Protein AF-A0A2I6QHM4-F1 (afdb_monomer)

Solvent-accessible surface area (backbone atoms only — not comparable to full-atom values): 17028 Å² total; per-residue (Å²): 112,68,66,62,51,50,52,51,51,63,75,67,50,58,75,88,48,43,56,78,42,72,48,77,48,69,54,95,53,34,48,29,79,54,48,98,78,35,68,55,62,72,96,63,70,53,60,48,30,67,60,48,63,77,46,79,46,51,79,44,45,83,79,32,87,57,82,82,89,83,86,59,49,74,54,79,82,23,48,60,62,35,54,54,16,54,77,55,79,65,43,67,83,79,48,46,72,60,45,22,70,74,52,64,85,51,51,59,52,55,51,38,49,48,33,88,80,45,77,48,40,60,58,40,80,49,75,49,76,56,89,69,58,67,87,76,42,74,81,68,67,54,44,36,37,39,24,40,42,33,60,44,75,44,98,86,70,45,76,43,53,36,38,40,35,39,26,16,42,70,47,81,89,54,94,91,67,49,63,80,47,73,44,83,44,94,87,36,70,93,45,38,41,65,41,17,23,48,43,89,39,79,41,18,62,65,66,71,44,71,43,41,86,38,74,66,34,51,51,51,48,34,49,37,72,32,53,103,86,50,92,59,79,15,48,41,54,73,56,81,60,39,78,63,50,79,90,44,39,67,56,45,28,51,52,36,52,50,50,51,50,43,62,61,59,70,75,43,84,66,82,74,91,55,72,65,65,54,53,57,48,55,52,54,72,75,70,114

pLDDT: mean 86.46, std 16.49, range [25.59, 98.38]

Mean predicted aligned error: 7.21 Å

Structure (mmCIF, N/CA/C/O backbone):
data_AF-A0A2I6QHM4-F1
#
_entry.id   AF-A0A2I6QHM4-F1
#
loop_
_atom_site.group_PDB
_atom_site.id
_atom_site.type_symbol
_atom_site.label_atom_id
_atom_site.label_alt_id
_atom_site.label_comp_id
_atom_site.label_asym_id
_atom_site.label_entity_id
_atom_site.label_seq_id
_atom_site.pdbx_PDB_ins_code
_atom_site.Cartn_x
_atom_site.Cartn_y
_atom_site.Cartn_z
_atom_site.occupancy
_atom_site.B_iso_or_equiv
_atom_site.auth_seq_id
_atom_site.auth_comp_id
_atom_site.auth_asym_id
_atom_site.auth_atom_id
_atom_site.pdbx_PDB_model_num
ATOM 1 N N . MET A 1 1 ? -7.543 -23.603 10.715 1.00 92.62 1 MET A N 1
ATOM 2 C CA . MET A 1 1 ? -7.020 -23.510 12.099 1.00 92.62 1 MET A CA 1
ATOM 3 C C . MET A 1 1 ? -7.060 -22.078 12.620 1.00 92.62 1 MET A C 1
ATOM 5 O O . MET A 1 1 ? -7.689 -21.875 13.645 1.00 92.62 1 MET A O 1
ATOM 9 N N . VAL A 1 2 ? -6.475 -21.095 11.920 1.00 96.38 2 VAL A N 1
ATOM 10 C CA . VAL A 1 2 ? -6.451 -19.679 12.358 1.00 96.38 2 VAL A CA 1
ATOM 11 C C . VAL A 1 2 ? -7.843 -19.116 12.676 1.00 96.38 2 VAL A C 1
ATOM 13 O O . VAL A 1 2 ? -8.049 -18.630 13.780 1.00 96.38 2 VAL A O 1
ATOM 16 N N . ASP A 1 3 ? -8.814 -19.265 11.771 1.00 97.06 3 ASP A N 1
ATOM 17 C CA . ASP A 1 3 ? -10.194 -18.791 11.977 1.00 97.06 3 ASP A CA 1
ATOM 18 C C . ASP A 1 3 ? -10.837 -19.328 13.274 1.00 97.06 3 ASP A C 1
ATOM 20 O O . ASP A 1 3 ? -11.374 -18.568 14.075 1.00 97.06 3 ASP A O 1
ATOM 24 N N . GLY A 1 4 ? -10.668 -20.622 13.569 1.00 98.00 4 GLY A N 1
ATOM 25 C CA . GLY A 1 4 ? -11.167 -21.217 14.814 1.00 98.00 4 GLY A CA 1
ATOM 26 C C . GLY A 1 4 ? -10.497 -20.658 16.077 1.00 98.00 4 GLY A C 1
ATOM 27 O O . GLY A 1 4 ? -11.153 -20.520 17.113 1.00 98.00 4 GLY A O 1
ATOM 28 N N . HIS A 1 5 ? -9.213 -20.286 16.002 1.00 97.94 5 HIS A N 1
ATOM 29 C CA . HIS A 1 5 ? -8.531 -19.598 17.102 1.00 97.94 5 HIS A CA 1
ATOM 30 C C . HIS A 1 5 ? -9.020 -18.158 17.269 1.00 97.94 5 HIS A C 1
ATOM 32 O O . HIS A 1 5 ? -9.205 -17.727 18.405 1.00 97.94 5 HIS A O 1
ATOM 38 N N . ILE A 1 6 ? -9.308 -17.448 16.173 1.00 97.19 6 ILE A N 1
ATOM 39 C CA . ILE A 1 6 ? -9.944 -16.124 16.223 1.00 97.19 6 ILE A CA 1
ATOM 40 C C . ILE A 1 6 ? -11.325 -16.236 16.875 1.00 97.19 6 ILE A C 1
ATOM 42 O O . ILE A 1 6 ? -11.612 -15.500 17.814 1.00 97.19 6 ILE A O 1
ATOM 46 N N . GLY A 1 7 ? -12.155 -17.198 16.464 1.00 97.56 7 GLY A N 1
ATOM 47 C CA . GLY A 1 7 ? -13.460 -17.442 17.085 1.00 97.56 7 GLY A CA 1
ATOM 48 C C . GLY A 1 7 ? -13.357 -17.756 18.581 1.00 97.56 7 GLY A C 1
ATOM 49 O O . GLY A 1 7 ? -14.117 -17.213 19.381 1.00 97.56 7 GLY A O 1
ATOM 50 N N . THR A 1 8 ? -12.368 -18.564 18.977 1.00 98.19 8 THR A N 1
ATOM 51 C CA . THR A 1 8 ? -12.085 -18.845 20.394 1.00 98.19 8 THR A CA 1
ATOM 52 C C . THR A 1 8 ? -11.715 -17.567 21.148 1.00 98.19 8 THR A C 1
ATOM 54 O O . THR A 1 8 ? -12.330 -17.279 22.174 1.00 98.19 8 THR A O 1
ATOM 57 N N . PHE A 1 9 ? -10.780 -16.770 20.620 1.00 97.38 9 PHE A N 1
ATOM 58 C CA . PHE A 1 9 ? -10.381 -15.486 21.199 1.00 97.38 9 PHE A CA 1
ATOM 59 C C . PHE A 1 9 ? -11.582 -14.550 21.369 1.00 97.38 9 PHE A C 1
ATOM 61 O O . PHE A 1 9 ? -11.824 -14.061 22.470 1.00 97.38 9 PHE A O 1
ATOM 68 N N . MET A 1 10 ? -12.386 -14.373 20.318 1.00 97.38 10 MET A N 1
ATOM 69 C CA . MET A 1 10 ? -13.567 -13.509 20.360 1.00 97.38 10 MET A CA 1
ATOM 70 C C . MET A 1 10 ? -14.604 -14.003 21.379 1.00 97.38 10 MET A C 1
ATOM 72 O O . MET A 1 10 ? -15.188 -13.193 22.090 1.00 97.38 10 MET A O 1
ATOM 76 N N . SER A 1 11 ? -14.807 -15.322 21.502 1.00 96.81 11 SER A N 1
ATOM 77 C CA . SER A 1 11 ? -15.748 -15.908 22.473 1.00 96.81 11 SER A CA 1
ATOM 78 C C . SER A 1 11 ? -15.318 -15.754 23.937 1.00 96.81 11 SER A C 1
ATOM 80 O O . SER A 1 11 ? -16.158 -15.809 24.833 1.00 96.81 11 SER A O 1
ATOM 82 N N . GLN A 1 12 ? -14.016 -15.583 24.177 1.00 97.50 12 GLN A N 1
ATOM 83 C CA . GLN A 1 12 ? -13.422 -15.440 25.508 1.00 97.50 12 GLN A CA 1
ATOM 84 C C . GLN A 1 12 ? -13.090 -13.983 25.852 1.00 97.50 12 GLN A C 1
ATOM 86 O O . GLN A 1 12 ? -12.623 -13.714 26.960 1.00 97.50 12 GLN A O 1
ATOM 91 N N . TYR A 1 13 ? -13.314 -13.045 24.926 1.00 97.56 13 TYR A N 1
ATOM 92 C CA . TYR A 1 13 ? -12.999 -11.639 25.140 1.00 97.56 13 TYR A CA 1
ATOM 93 C C . TYR A 1 13 ? -13.864 -11.053 26.274 1.00 97.56 13 TYR A C 1
ATOM 95 O O . TYR A 1 13 ? -15.077 -11.290 26.285 1.00 97.56 13 TYR A O 1
ATOM 103 N N . PRO A 1 14 ? -13.293 -10.292 27.230 1.00 97.62 14 PRO A N 1
ATOM 104 C CA . PRO A 1 14 ? -14.055 -9.744 28.351 1.00 97.62 14 PRO A CA 1
ATOM 105 C C . PRO A 1 14 ? -15.217 -8.857 27.886 1.00 97.62 14 PRO A C 1
ATOM 107 O O . PRO A 1 14 ? -15.029 -7.888 27.148 1.00 97.62 14 PRO A O 1
ATOM 110 N N . ALA A 1 15 ? -16.435 -9.196 28.315 1.00 95.00 15 ALA A N 1
ATOM 111 C CA . ALA A 1 15 ? -17.656 -8.525 27.864 1.00 95.00 15 ALA A CA 1
ATOM 112 C C . ALA A 1 15 ? -17.717 -7.041 28.271 1.00 95.00 15 ALA A C 1
ATOM 114 O O . ALA A 1 15 ? -18.312 -6.232 27.564 1.00 95.00 15 ALA A O 1
ATOM 115 N N . ASP A 1 16 ? -17.088 -6.681 29.389 1.00 96.81 16 ASP A N 1
ATOM 116 C CA . ASP A 1 16 ? -16.960 -5.312 29.890 1.00 96.81 16 ASP A CA 1
ATOM 117 C C . ASP A 1 16 ? -15.988 -4.455 29.064 1.00 96.81 16 ASP A C 1
ATOM 119 O O . ASP A 1 16 ? -16.167 -3.241 28.988 1.00 96.81 16 ASP A O 1
ATOM 123 N N . LEU A 1 17 ? -15.015 -5.078 28.391 1.00 96.88 17 LEU A N 1
ATOM 124 C CA . LEU A 1 17 ? -14.062 -4.401 27.503 1.00 96.88 17 LEU A CA 1
ATOM 125 C C . LEU A 1 17 ? -14.504 -4.384 26.039 1.00 96.88 17 LEU A C 1
ATOM 127 O O . LEU A 1 17 ? -13.958 -3.615 25.248 1.00 96.88 17 LEU A O 1
ATOM 131 N N . LEU A 1 18 ? -15.474 -5.222 25.662 1.00 96.31 18 LEU A N 1
ATOM 132 C CA . LEU A 1 18 ? -15.871 -5.410 24.268 1.00 96.31 18 LEU A CA 1
ATOM 133 C C . LEU A 1 18 ? -16.226 -4.076 23.600 1.00 96.31 18 LEU A C 1
ATOM 135 O O . LEU A 1 18 ? -15.657 -3.749 22.567 1.00 96.31 18 LEU A O 1
ATOM 139 N N . ASN A 1 19 ? -17.082 -3.268 24.230 1.00 96.19 19 ASN A N 1
ATOM 140 C CA . ASN A 1 19 ? -17.507 -1.966 23.699 1.00 96.19 19 ASN A CA 1
ATOM 141 C C . ASN A 1 19 ? -16.441 -0.858 23.823 1.00 96.19 19 ASN A C 1
ATOM 143 O O . ASN A 1 19 ? -16.660 0.253 23.343 1.00 96.19 19 ASN A O 1
ATOM 147 N N . ASP A 1 20 ? -15.306 -1.131 24.468 1.00 96.31 20 ASP A N 1
ATOM 148 C CA . ASP A 1 20 ? -14.154 -0.223 24.556 1.00 96.31 20 ASP A CA 1
ATOM 149 C C . ASP A 1 20 ? -12.995 -0.659 23.642 1.00 96.31 20 ASP A C 1
ATOM 151 O O . ASP A 1 20 ? -11.939 -0.034 23.624 1.00 96.31 20 ASP A O 1
ATOM 155 N N . THR A 1 21 ? -13.200 -1.716 22.849 1.00 97.06 21 THR A N 1
ATOM 156 C CA . THR A 1 21 ? -12.172 -2.319 21.998 1.00 97.06 21 THR A CA 1
ATOM 157 C C . THR A 1 21 ? -12.572 -2.266 20.533 1.00 97.06 21 THR A C 1
ATOM 159 O O . THR A 1 21 ? -13.679 -2.648 20.163 1.00 97.06 21 THR A O 1
ATOM 162 N N . ILE A 1 22 ? -11.635 -1.848 19.682 1.00 97.44 22 ILE A N 1
ATOM 163 C CA . ILE A 1 22 ? -11.751 -1.950 18.225 1.00 97.44 22 ILE A CA 1
ATOM 164 C C . ILE A 1 22 ? -10.842 -3.082 17.764 1.00 97.44 22 ILE A C 1
ATOM 166 O O . ILE A 1 22 ? -9.662 -3.121 18.111 1.00 97.44 22 ILE A O 1
ATOM 170 N N . PHE A 1 23 ? -11.385 -3.990 16.961 1.00 97.75 23 PHE A N 1
ATOM 171 C CA . PHE A 1 23 ? -10.651 -5.119 16.406 1.00 97.75 23 PHE A CA 1
ATOM 172 C C . PHE A 1 23 ? -10.285 -4.820 14.956 1.00 97.75 23 PHE A C 1
ATOM 174 O O . PHE A 1 23 ? -11.141 -4.426 14.164 1.00 97.75 23 PHE A O 1
ATOM 181 N N . ILE A 1 24 ? -9.017 -5.022 14.609 1.00 97.88 24 ILE A N 1
ATOM 182 C CA . ILE A 1 24 ? -8.505 -4.886 13.245 1.00 97.88 24 ILE A CA 1
ATOM 183 C C . ILE A 1 24 ? -7.873 -6.220 12.860 1.00 97.88 24 ILE A C 1
ATOM 185 O O . ILE A 1 24 ? -6.975 -6.702 13.547 1.00 97.88 24 ILE A O 1
ATOM 189 N N . PHE A 1 25 ? -8.342 -6.811 11.766 1.00 97.94 25 PHE A N 1
ATOM 190 C CA . PHE A 1 25 ? -7.782 -8.022 11.180 1.00 97.94 25 PHE A CA 1
ATOM 191 C C . PHE A 1 25 ? -7.226 -7.699 9.794 1.00 97.94 25 PHE A C 1
ATOM 193 O O . PHE A 1 25 ? -7.929 -7.111 8.972 1.00 97.94 25 PHE A O 1
ATOM 200 N N . THR A 1 26 ? -5.971 -8.072 9.546 1.00 97.94 26 THR A N 1
ATOM 201 C CA . THR A 1 26 ? -5.297 -7.889 8.256 1.00 97.94 26 THR A CA 1
ATOM 202 C C . THR A 1 26 ? -4.192 -8.926 8.050 1.00 97.94 26 THR A C 1
ATOM 204 O O . THR A 1 26 ? -3.854 -9.652 8.985 1.00 97.94 26 THR A O 1
ATOM 207 N N . SER A 1 27 ? -3.624 -8.973 6.844 1.00 97.06 27 SER A N 1
ATOM 208 C CA . SER A 1 27 ? -2.352 -9.645 6.537 1.00 97.06 27 SER A CA 1
ATOM 209 C C . SER A 1 27 ? -1.276 -8.614 6.175 1.00 97.06 27 SER A C 1
ATOM 211 O O . SER A 1 27 ? -1.605 -7.467 5.861 1.00 97.06 27 SER A O 1
ATOM 213 N N . ASP A 1 28 ? -0.009 -9.014 6.225 1.00 95.25 28 ASP A N 1
ATOM 214 C CA . ASP A 1 28 ? 1.146 -8.244 5.747 1.00 95.25 28 ASP A CA 1
ATOM 215 C C . ASP A 1 28 ? 1.329 -8.370 4.225 1.00 95.25 28 ASP A C 1
ATOM 217 O O . ASP A 1 28 ? 1.623 -7.384 3.551 1.00 95.25 28 ASP A O 1
ATOM 221 N N . HIS A 1 29 ? 1.079 -9.563 3.685 1.00 96.31 29 HIS A N 1
ATOM 222 C CA . HIS A 1 29 ? 1.053 -9.868 2.256 1.00 96.31 29 HIS A CA 1
ATOM 223 C C . HIS A 1 29 ? 0.060 -11.000 1.943 1.00 96.31 29 HIS A C 1
ATOM 225 O O . HIS A 1 29 ? -0.550 -11.591 2.844 1.00 96.31 29 HIS A O 1
ATOM 231 N N . GLY A 1 30 ? -0.124 -11.275 0.650 1.00 96.06 30 GLY A N 1
ATOM 232 C CA . GLY A 1 30 ? -0.882 -12.417 0.143 1.00 96.06 30 GLY A CA 1
ATOM 233 C C . GLY A 1 30 ? 0.008 -13.622 -0.195 1.00 96.06 30 GLY A C 1
ATOM 234 O O . GLY A 1 30 ? 1.129 -13.734 0.286 1.00 96.06 30 GLY A O 1
ATOM 235 N N . GLU A 1 31 ? -0.484 -14.547 -1.005 1.00 95.56 31 GLU A N 1
ATOM 236 C CA . GLU A 1 31 ? 0.224 -15.769 -1.399 1.00 95.56 31 GLU A CA 1
ATOM 237 C C . GLU A 1 31 ? -0.192 -16.152 -2.818 1.00 95.56 31 GLU A C 1
ATOM 239 O O . GLU A 1 31 ? -1.384 -16.320 -3.080 1.00 95.56 31 GLU A O 1
ATOM 244 N N . TYR A 1 32 ? 0.778 -16.336 -3.719 1.00 95.19 32 TYR A N 1
ATOM 245 C CA . TYR A 1 32 ? 0.490 -16.735 -5.098 1.00 95.19 32 TYR A CA 1
ATOM 246 C C . TYR A 1 32 ? -0.207 -18.092 -5.170 1.00 95.19 32 TYR A C 1
ATOM 248 O O . TYR A 1 32 ? -1.113 -18.280 -5.982 1.00 95.19 32 TYR A O 1
ATOM 2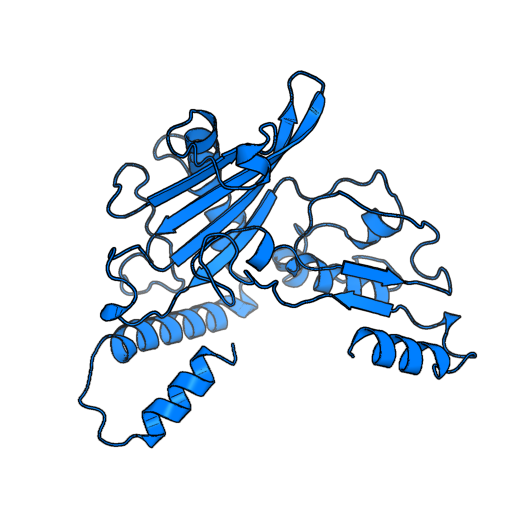56 N N . GLY A 1 33 ? 0.189 -19.058 -4.340 1.00 94.88 33 GLY A N 1
ATOM 257 C CA . GLY A 1 33 ? -0.490 -20.346 -4.243 1.00 94.88 33 GLY A CA 1
ATOM 258 C C . GLY A 1 33 ? -0.513 -21.126 -5.561 1.00 94.88 33 GLY A C 1
ATOM 259 O O . GLY A 1 33 ? -1.480 -21.834 -5.844 1.00 94.88 33 GLY A O 1
ATOM 260 N N . SER A 1 34 ? 0.551 -21.042 -6.366 1.00 95.00 34 SER A N 1
ATOM 261 C CA . SER A 1 34 ? 0.671 -21.551 -7.752 1.00 95.00 34 SER A CA 1
ATOM 262 C C . SER A 1 34 ? 0.015 -20.691 -8.838 1.00 95.00 34 SER A C 1
ATOM 264 O O . SER A 1 34 ? 0.118 -21.038 -10.019 1.00 95.00 34 SER A O 1
ATOM 266 N N . SER A 1 35 ? -0.651 -19.588 -8.489 1.00 95.00 35 SER A N 1
ATOM 267 C CA . SER A 1 35 ? -1.194 -18.639 -9.470 1.00 95.00 35 SER A CA 1
ATOM 268 C C . SER A 1 35 ? -0.058 -18.029 -10.284 1.00 95.00 35 SER A C 1
ATOM 270 O O . SER A 1 35 ? 1.043 -17.826 -9.776 1.00 95.00 35 SER A O 1
ATOM 272 N N . HIS A 1 36 ? -0.293 -17.816 -11.581 1.00 93.31 36 HIS A N 1
ATOM 273 C CA . HIS A 1 36 ? 0.731 -17.353 -12.530 1.00 93.31 36 HIS A CA 1
ATOM 274 C C . HIS A 1 36 ? 2.008 -18.227 -12.568 1.00 93.31 36 HIS A C 1
ATOM 276 O O . HIS A 1 36 ? 3.042 -17.799 -13.069 1.00 93.31 36 HIS A O 1
ATOM 282 N N . GLY A 1 37 ? 1.947 -19.469 -12.062 1.00 91.56 37 GLY A N 1
ATOM 283 C CA . GLY A 1 37 ? 3.108 -20.356 -11.937 1.00 91.56 37 GLY A CA 1
ATOM 284 C C . GLY A 1 37 ? 4.057 -20.000 -10.785 1.00 91.56 37 GLY A C 1
ATOM 285 O O . GLY A 1 37 ? 5.157 -20.546 -10.730 1.00 91.56 37 GLY A O 1
ATOM 286 N N . LEU A 1 38 ? 3.645 -19.112 -9.875 1.00 90.38 38 LEU A N 1
ATOM 287 C CA . LEU A 1 38 ? 4.454 -18.597 -8.772 1.00 90.38 38 LEU A CA 1
ATOM 288 C C . LEU A 1 38 ? 4.028 -19.182 -7.418 1.00 90.38 38 LEU A C 1
ATOM 290 O O . LEU A 1 38 ? 2.890 -19.602 -7.223 1.00 90.38 38 LEU A O 1
ATOM 294 N N . GLN A 1 39 ? 4.959 -19.209 -6.467 1.00 91.00 39 GLN A N 1
ATOM 295 C CA . GLN A 1 39 ? 4.747 -19.615 -5.072 1.00 91.00 39 GLN A CA 1
ATOM 296 C C . GLN A 1 39 ? 5.312 -18.530 -4.158 1.00 91.00 39 GLN A C 1
ATOM 298 O O . GLN A 1 39 ? 6.297 -17.885 -4.518 1.00 91.00 39 GLN A O 1
ATOM 303 N N . GLY A 1 40 ? 4.740 -18.364 -2.971 1.00 90.25 40 GLY A N 1
ATOM 304 C CA . GLY A 1 40 ? 5.177 -17.367 -2.007 1.00 90.25 40 GLY A CA 1
ATOM 305 C C . GLY A 1 40 ? 4.667 -15.967 -2.344 1.00 90.25 40 GLY A C 1
ATOM 306 O O . GLY A 1 40 ? 3.498 -15.761 -2.673 1.00 90.25 40 GLY A O 1
ATOM 307 N N . LYS A 1 41 ? 5.579 -14.998 -2.245 1.00 89.75 41 LYS A N 1
ATOM 308 C CA . LYS A 1 41 ? 5.356 -13.561 -2.446 1.00 89.75 41 LYS A CA 1
ATOM 309 C C . LYS A 1 41 ? 6.554 -12.936 -3.166 1.00 89.75 41 LYS A C 1
ATOM 311 O O . LYS A 1 41 ? 7.626 -13.538 -3.181 1.00 89.75 41 LYS A O 1
ATOM 316 N N . GLY A 1 42 ? 6.385 -11.717 -3.673 1.00 87.56 42 GLY A N 1
ATOM 317 C CA . GLY A 1 42 ? 7.457 -10.945 -4.309 1.00 87.56 42 GLY A CA 1
ATOM 318 C C . GLY A 1 42 ? 7.649 -11.268 -5.793 1.00 87.56 42 GLY A C 1
ATOM 319 O O . GLY A 1 42 ? 6.931 -12.065 -6.389 1.00 87.56 42 GLY A O 1
ATOM 320 N N . ALA A 1 43 ? 8.610 -10.602 -6.416 1.00 84.00 43 ALA A N 1
ATOM 321 C CA . ALA A 1 43 ? 9.012 -10.722 -7.820 1.00 84.00 43 ALA A CA 1
ATOM 322 C C . ALA A 1 43 ? 7.947 -10.369 -8.868 1.00 84.00 43 ALA A C 1
ATOM 324 O O . ALA A 1 43 ? 8.226 -10.370 -10.067 1.00 84.00 43 ALA A O 1
ATOM 325 N N . SER A 1 44 ? 6.736 -10.021 -8.448 1.00 89.94 44 SER A N 1
ATOM 326 C CA . SER A 1 44 ? 5.663 -9.574 -9.325 1.00 89.94 44 SER A CA 1
ATOM 327 C C . SER A 1 44 ? 4.680 -8.697 -8.563 1.00 89.94 44 SER A C 1
ATOM 329 O O . SER A 1 44 ? 4.750 -8.558 -7.343 1.00 89.94 44 SER A O 1
ATOM 331 N N . ILE A 1 45 ? 3.733 -8.124 -9.294 1.00 95.25 45 ILE A N 1
ATOM 332 C CA . ILE A 1 45 ? 2.707 -7.243 -8.738 1.00 95.25 45 ILE A CA 1
ATOM 333 C C . ILE A 1 45 ? 1.318 -7.891 -8.769 1.00 95.25 45 ILE A C 1
ATOM 335 O O . ILE A 1 45 ? 0.325 -7.164 -8.706 1.00 95.25 45 ILE A O 1
ATOM 339 N N . TYR A 1 46 ? 1.221 -9.222 -8.906 1.00 97.00 46 TYR A N 1
ATOM 340 C CA . TYR A 1 46 ? -0.070 -9.907 -9.024 1.00 97.00 46 TYR A CA 1
ATOM 341 C C . TYR A 1 46 ? -0.934 -9.762 -7.764 1.00 97.00 46 TYR A C 1
ATOM 343 O O . TYR A 1 46 ? -0.401 -9.724 -6.649 1.00 97.00 46 TYR A O 1
ATOM 351 N N . GLU A 1 47 ? -2.258 -9.647 -7.936 1.00 96.31 47 GLU A N 1
ATOM 352 C CA . GLU A 1 47 ? -3.201 -9.381 -6.836 1.00 96.31 47 GLU A CA 1
ATOM 353 C C . GLU A 1 47 ? -3.077 -10.416 -5.712 1.00 96.31 47 GLU A C 1
ATOM 355 O O . GLU A 1 47 ? -3.117 -10.032 -4.544 1.00 96.31 47 GLU A O 1
ATOM 360 N N . GLU A 1 48 ? -2.828 -11.688 -6.028 1.00 97.00 48 GLU A N 1
ATOM 361 C CA . GLU A 1 48 ? -2.670 -12.757 -5.039 1.00 97.00 48 GLU A CA 1
ATOM 362 C C . GLU A 1 48 ? -1.555 -12.476 -4.030 1.00 97.00 48 GLU A C 1
ATOM 364 O O . GLU A 1 48 ? -1.682 -12.881 -2.881 1.00 97.00 48 GLU A O 1
ATOM 369 N N . GLY A 1 49 ? -0.486 -11.774 -4.424 1.00 95.62 49 GLY A N 1
ATOM 370 C CA . GLY A 1 49 ? 0.640 -11.449 -3.545 1.00 95.62 49 GLY A CA 1
ATOM 371 C C . GLY A 1 49 ? 0.461 -10.161 -2.734 1.00 95.62 49 GLY A C 1
ATOM 372 O O . GLY A 1 49 ? 1.103 -10.006 -1.694 1.00 95.62 49 GLY A O 1
ATOM 373 N N . ILE A 1 50 ? -0.402 -9.236 -3.177 1.00 95.81 50 ILE A N 1
ATOM 374 C CA . ILE A 1 50 ? -0.443 -7.855 -2.651 1.00 95.81 50 ILE A CA 1
ATOM 375 C C . ILE A 1 50 ? -1.814 -7.408 -2.126 1.00 95.81 50 ILE A C 1
ATOM 377 O O . ILE A 1 50 ? -1.889 -6.440 -1.367 1.00 95.81 50 ILE A O 1
ATOM 381 N N . LEU A 1 51 ? -2.903 -8.080 -2.508 1.00 96.06 51 LEU A N 1
ATOM 382 C CA . LEU A 1 51 ? -4.248 -7.792 -2.019 1.00 96.06 51 LEU A CA 1
ATOM 383 C C . LEU A 1 51 ? -4.523 -8.611 -0.755 1.00 96.06 51 LEU A C 1
ATOM 385 O O . LEU A 1 51 ? -4.747 -9.818 -0.803 1.00 96.06 51 LEU A O 1
ATOM 389 N N . VAL A 1 52 ? -4.531 -7.934 0.391 1.00 97.44 52 VAL A N 1
ATOM 390 C CA . VAL A 1 52 ? -4.702 -8.563 1.707 1.00 97.44 52 VAL A CA 1
ATOM 391 C C . VAL A 1 52 ? -6.117 -8.377 2.262 1.00 97.44 52 VAL A C 1
ATOM 393 O O . VAL A 1 52 ? -6.771 -7.374 1.957 1.00 97.44 52 VAL A O 1
ATOM 396 N N . PRO A 1 53 ? -6.617 -9.304 3.103 1.00 97.38 53 PRO A N 1
ATOM 397 C CA . PRO A 1 53 ? -7.856 -9.076 3.838 1.00 97.38 53 PRO A CA 1
ATOM 398 C C . PRO A 1 53 ? -7.700 -7.870 4.766 1.00 97.38 53 PRO A C 1
ATOM 400 O O . PRO A 1 53 ? -6.647 -7.693 5.368 1.00 97.38 53 PRO A O 1
ATOM 403 N N . PHE A 1 54 ? -8.757 -7.076 4.927 1.00 97.94 54 PHE A N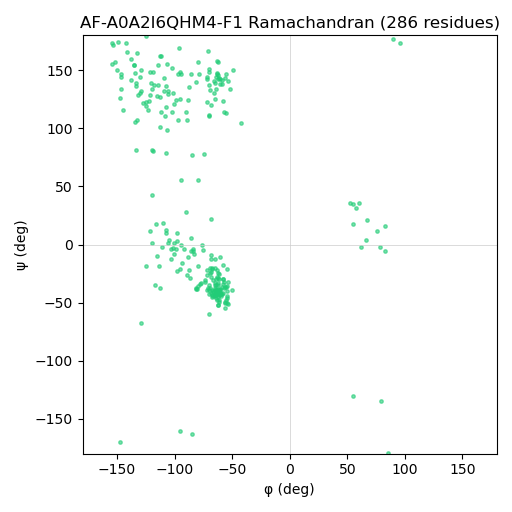 1
ATOM 404 C CA . PHE A 1 54 ? -8.806 -5.989 5.903 1.00 97.94 54 PHE A CA 1
ATOM 405 C C . PHE A 1 54 ? -10.220 -5.868 6.475 1.00 97.94 54 PHE A C 1
ATOM 407 O O . PHE A 1 54 ? -11.174 -5.578 5.753 1.00 97.94 54 PHE A O 1
ATOM 414 N N . VAL A 1 55 ? -10.361 -6.119 7.776 1.00 97.88 55 VAL A N 1
ATOM 415 C CA . VAL A 1 55 ? -11.637 -6.056 8.498 1.00 97.88 55 VAL A CA 1
ATOM 416 C C . VAL A 1 55 ? -11.453 -5.214 9.751 1.00 97.88 55 VAL A C 1
ATOM 418 O O . VAL A 1 55 ? -10.534 -5.449 10.532 1.00 97.88 55 VAL A O 1
ATOM 421 N N . VAL A 1 56 ? -12.355 -4.255 9.960 1.00 98.12 56 VAL A N 1
ATOM 422 C CA . VAL A 1 56 ? -12.404 -3.437 11.175 1.00 98.12 56 VAL A CA 1
ATOM 423 C C . VAL A 1 56 ? -13.761 -3.621 11.836 1.00 98.12 56 VAL A C 1
ATOM 425 O O . VAL A 1 56 ? -14.797 -3.465 11.190 1.00 98.12 56 VAL A O 1
ATOM 428 N N . TYR A 1 57 ? -13.752 -3.943 13.124 1.00 97.56 57 TYR A N 1
ATOM 429 C CA . TYR A 1 57 ? -14.949 -4.143 13.927 1.00 97.56 57 TYR A CA 1
ATOM 430 C C . TYR A 1 57 ? -14.917 -3.243 15.164 1.00 97.56 57 TYR A C 1
ATOM 432 O O . TYR A 1 57 ? -14.014 -3.341 15.992 1.00 97.56 57 TYR A O 1
ATOM 440 N N . ASP A 1 58 ? -15.915 -2.365 15.267 1.00 97.50 58 ASP A N 1
ATOM 441 C CA . ASP A 1 58 ? -16.113 -1.410 16.363 1.00 97.50 58 ASP A CA 1
ATOM 442 C C . ASP A 1 58 ? -17.468 -1.689 17.051 1.00 97.50 58 ASP A C 1
ATOM 444 O O . ASP A 1 58 ? -18.472 -1.050 16.722 1.00 97.50 58 ASP A O 1
ATOM 448 N N . PRO A 1 59 ? -17.536 -2.680 17.963 1.00 96.69 59 PRO A N 1
ATOM 449 C CA . PRO A 1 59 ? -18.771 -3.067 18.660 1.00 96.69 59 PRO A CA 1
ATOM 450 C C . PRO A 1 59 ? -19.369 -1.945 19.516 1.00 96.69 59 PRO A C 1
ATOM 452 O O . PRO A 1 59 ? -20.581 -1.897 19.712 1.00 96.69 59 PRO A O 1
ATOM 455 N N . GLY A 1 60 ? -18.529 -1.045 20.033 1.00 96.25 60 GLY A N 1
ATOM 456 C CA . GLY A 1 60 ? -18.960 0.080 20.859 1.00 96.25 60 GLY A CA 1
ATOM 457 C C . GLY A 1 60 ? -19.425 1.297 20.065 1.00 96.25 60 GLY A C 1
ATOM 458 O O . GLY A 1 60 ? -19.853 2.276 20.676 1.00 96.25 60 GLY A O 1
ATOM 459 N N . HIS A 1 61 ? -19.318 1.263 18.732 1.00 96.25 61 HIS A N 1
ATOM 460 C CA . HIS A 1 61 ? -19.609 2.385 17.838 1.00 96.25 61 HIS A CA 1
ATOM 461 C C . HIS A 1 61 ? -18.878 3.680 18.220 1.00 96.25 61 HIS A C 1
ATOM 463 O O . HIS A 1 61 ? -19.415 4.785 18.093 1.00 96.25 61 HIS A O 1
ATOM 469 N N . ARG A 1 62 ? -17.647 3.553 18.721 1.00 94.94 62 ARG A N 1
ATOM 470 C CA . ARG A 1 62 ? -16.856 4.681 19.232 1.00 94.94 62 ARG A CA 1
ATOM 471 C C . ARG A 1 62 ? -16.312 5.560 18.115 1.00 94.94 62 ARG A C 1
ATOM 473 O O . ARG A 1 62 ? -16.132 6.762 18.291 1.00 94.94 62 ARG A O 1
ATOM 480 N N . MET A 1 63 ? -16.011 4.945 16.980 1.00 96.44 63 MET A N 1
ATOM 481 C CA . MET A 1 63 ? -15.360 5.560 15.833 1.00 96.44 63 MET A CA 1
ATOM 482 C C . MET A 1 63 ? -16.297 5.644 14.640 1.00 96.44 63 MET A C 1
ATOM 484 O O . MET A 1 63 ? -16.261 6.644 13.916 1.00 96.44 63 MET A O 1
ATOM 488 N N . PHE A 1 64 ? -17.130 4.624 14.437 1.00 95.69 64 PHE A N 1
ATOM 489 C CA . PHE A 1 64 ? -18.087 4.561 13.340 1.00 95.69 64 PHE A CA 1
ATOM 490 C C . PHE A 1 64 ? -19.288 3.666 13.676 1.00 95.69 64 PHE A C 1
ATOM 492 O O . PHE A 1 64 ? -19.208 2.746 14.480 1.00 95.69 64 PHE A O 1
ATOM 499 N N . ASN A 1 65 ? -20.418 3.925 13.016 1.00 94.31 65 ASN A N 1
ATOM 500 C CA . ASN A 1 65 ? -21.652 3.139 13.156 1.00 94.31 65 ASN A CA 1
ATOM 501 C C . ASN A 1 65 ? -22.118 2.537 11.815 1.00 94.31 65 ASN A C 1
ATOM 503 O O . ASN A 1 65 ? -23.248 2.084 11.667 1.00 94.31 65 ASN A O 1
ATOM 507 N N . SER A 1 66 ? -21.268 2.592 10.788 1.00 92.38 66 SER A N 1
ATOM 508 C CA . SER A 1 66 ? -21.594 2.035 9.477 1.00 92.38 66 SER A CA 1
ATOM 509 C C . SER A 1 66 ? -21.032 0.619 9.342 1.00 92.38 66 SER A C 1
ATOM 511 O O . SER A 1 66 ? -19.997 0.295 9.918 1.00 92.38 66 SER A O 1
ATOM 513 N N . SER A 1 67 ? -21.718 -0.233 8.584 1.00 93.50 67 SER A N 1
ATOM 514 C CA . SER A 1 67 ? -21.328 -1.626 8.347 1.00 93.50 67 SER A CA 1
ATOM 515 C C . SER A 1 67 ? -21.215 -1.919 6.847 1.00 93.50 67 SER A C 1
ATOM 517 O O . SER A 1 67 ? -21.400 -1.033 6.003 1.00 93.50 67 SER A O 1
ATOM 519 N N . GLY A 1 68 ? -20.855 -3.154 6.502 1.00 95.62 68 GLY A N 1
ATOM 520 C CA . GLY A 1 68 ? -20.779 -3.634 5.122 1.00 95.62 68 GLY A CA 1
ATOM 521 C C . GLY A 1 68 ? -19.418 -3.439 4.452 1.00 95.62 68 GLY A C 1
ATOM 522 O O . GLY A 1 68 ? -18.492 -2.865 5.019 1.00 95.62 68 GLY A O 1
ATOM 523 N N . THR A 1 69 ? -19.315 -3.936 3.224 1.00 96.25 69 THR A N 1
ATOM 524 C CA . THR A 1 69 ? -18.082 -3.937 2.427 1.00 96.25 69 THR A CA 1
ATOM 525 C C . THR A 1 69 ? -17.693 -2.531 1.963 1.00 96.25 69 THR A C 1
ATOM 527 O O . THR A 1 69 ? -18.546 -1.658 1.774 1.00 96.25 69 THR A O 1
ATOM 530 N N . ARG A 1 70 ? -16.391 -2.308 1.779 1.00 95.75 70 ARG A N 1
ATOM 531 C CA . ARG A 1 70 ? -15.803 -1.107 1.172 1.00 95.75 70 ARG A CA 1
ATOM 532 C C . ARG A 1 70 ? -14.996 -1.532 -0.052 1.00 95.75 70 ARG A C 1
ATOM 534 O O . ARG A 1 70 ? -14.326 -2.555 0.002 1.00 95.75 70 ARG A O 1
ATOM 541 N N . ASN A 1 71 ? -15.087 -0.758 -1.133 1.00 94.19 71 ASN A N 1
ATOM 542 C CA . ASN A 1 71 ? -14.421 -1.045 -2.416 1.00 94.19 71 ASN A CA 1
ATOM 543 C C . ASN A 1 71 ? -13.434 0.061 -2.828 1.00 94.19 71 ASN A C 1
ATOM 545 O O . ASN A 1 71 ? -12.857 0.018 -3.911 1.00 94.19 71 ASN A O 1
ATOM 549 N N . GLN A 1 72 ? -13.284 1.085 -1.989 1.00 96.38 72 GLN A N 1
ATOM 550 C CA . GLN A 1 72 ? -12.314 2.153 -2.153 1.00 96.38 72 GLN A CA 1
ATOM 551 C C . GLN A 1 72 ? -10.892 1.589 -2.159 1.00 96.38 72 GLN A C 1
ATOM 553 O O . GLN A 1 72 ? -10.551 0.762 -1.317 1.00 96.38 72 GLN A O 1
ATOM 558 N N . LEU A 1 73 ? -10.045 2.091 -3.060 1.00 96.88 73 LEU A N 1
ATOM 559 C CA . LEU A 1 73 ? -8.623 1.770 -3.047 1.00 96.88 73 LEU A CA 1
ATOM 560 C C . LEU A 1 73 ? -7.967 2.335 -1.777 1.00 96.88 73 LEU A C 1
ATOM 562 O O . LEU A 1 73 ? -8.121 3.517 -1.463 1.00 96.88 73 LEU A O 1
ATOM 566 N N . CYS A 1 74 ? -7.211 1.501 -1.072 1.00 96.44 74 CYS A N 1
ATOM 567 C CA . CYS A 1 74 ? -6.410 1.865 0.095 1.00 96.44 74 CYS A CA 1
ATOM 568 C C . CYS A 1 74 ? -5.076 1.107 0.090 1.00 96.44 74 CYS A C 1
ATOM 570 O O . CYS A 1 74 ? -4.856 0.242 -0.755 1.00 96.44 74 CYS A O 1
ATOM 572 N N . SER A 1 75 ? -4.179 1.432 1.021 1.00 96.44 75 SER A N 1
ATOM 573 C CA . SER A 1 75 ? -2.887 0.757 1.178 1.00 96.44 75 SER A CA 1
ATOM 574 C C . SER A 1 75 ? -2.564 0.507 2.655 1.00 96.44 75 SER A C 1
ATOM 576 O O . SER A 1 75 ? -3.091 1.185 3.537 1.00 96.44 75 SER A O 1
ATOM 578 N N . SER A 1 76 ? -1.669 -0.441 2.943 1.00 96.44 76 SER A N 1
ATOM 579 C CA . SER A 1 76 ? -1.219 -0.755 4.309 1.00 96.44 76 SER A CA 1
ATOM 580 C C . SER A 1 76 ? -0.602 0.455 5.023 1.00 96.44 76 SER A C 1
ATOM 582 O O . SER A 1 76 ? -0.763 0.609 6.234 1.00 96.44 76 SER A O 1
ATOM 584 N N . VAL A 1 77 ? 0.013 1.385 4.281 1.00 95.81 77 VAL A N 1
ATOM 585 C CA . VAL A 1 77 ? 0.547 2.652 4.821 1.00 95.81 77 VAL A CA 1
ATOM 586 C C . VAL A 1 77 ? -0.533 3.590 5.377 1.00 95.81 77 VAL A C 1
ATOM 588 O O . VAL A 1 77 ? -0.207 4.560 6.063 1.00 95.81 77 VAL A O 1
ATOM 591 N N . ASP A 1 78 ? -1.811 3.312 5.105 1.00 97.75 78 ASP A N 1
ATOM 592 C CA . ASP A 1 78 ? -2.955 4.060 5.632 1.00 97.75 78 ASP A CA 1
ATOM 593 C C . ASP A 1 78 ? -3.439 3.523 6.994 1.00 97.75 78 ASP A C 1
ATOM 595 O O . ASP A 1 78 ? -4.209 4.191 7.688 1.00 97.75 78 ASP A O 1
ATOM 599 N N . LEU A 1 79 ? -2.953 2.352 7.431 1.00 97.62 79 LEU A N 1
ATOM 600 C CA . LEU A 1 79 ? -3.324 1.762 8.721 1.00 97.62 79 LEU A CA 1
ATOM 601 C C . LEU A 1 79 ? -2.791 2.573 9.901 1.00 97.62 79 LEU A C 1
ATOM 603 O O . LEU A 1 79 ? -3.538 2.847 10.839 1.00 97.62 79 LEU A O 1
ATOM 607 N N . LEU A 1 80 ? -1.522 2.992 9.855 1.00 97.38 80 LEU A N 1
ATOM 608 C CA . LEU A 1 80 ? -0.923 3.802 10.918 1.00 97.38 80 LEU A CA 1
ATOM 609 C C . LEU A 1 80 ? -1.726 5.083 11.171 1.00 97.38 80 LEU A C 1
ATOM 611 O O . LEU A 1 80 ? -2.144 5.284 12.315 1.00 97.38 80 LEU A O 1
ATOM 615 N N . PRO A 1 81 ? -2.001 5.938 10.161 1.00 97.75 81 PRO A N 1
ATOM 616 C CA . PRO A 1 81 ? -2.752 7.152 10.419 1.00 97.75 81 PRO A CA 1
ATOM 617 C C . PRO A 1 81 ? -4.169 6.876 10.931 1.00 97.75 81 PRO A C 1
ATOM 619 O O . PRO A 1 81 ? -4.646 7.618 11.785 1.00 97.75 81 PRO A O 1
ATOM 622 N N . MET A 1 82 ? -4.818 5.792 10.489 1.00 97.75 82 MET A N 1
ATOM 623 C CA . MET A 1 82 ? -6.114 5.368 11.023 1.00 97.75 82 MET A CA 1
ATOM 624 C C . MET A 1 82 ? -6.037 5.018 12.516 1.00 97.75 82 MET A C 1
ATOM 626 O O . MET A 1 82 ? -6.816 5.551 13.304 1.00 97.75 82 MET A O 1
ATOM 630 N N . ILE A 1 83 ? -5.100 4.149 12.907 1.00 97.94 83 ILE A N 1
ATOM 631 C CA . ILE A 1 83 ? -4.957 3.653 14.285 1.00 97.94 83 ILE A CA 1
ATOM 632 C C . ILE A 1 83 ? -4.608 4.799 15.238 1.00 97.94 83 ILE A C 1
ATOM 634 O O . ILE A 1 83 ? -5.238 4.945 16.287 1.00 97.94 83 ILE A O 1
ATOM 638 N N . VAL A 1 84 ? -3.648 5.651 14.866 1.00 97.88 84 VAL A N 1
ATOM 639 C CA . VAL A 1 84 ? -3.262 6.801 15.697 1.00 97.88 84 VAL A CA 1
ATOM 640 C C . VAL A 1 84 ? -4.424 7.786 15.814 1.00 97.88 84 VAL A C 1
ATOM 642 O O . VAL A 1 84 ? -4.736 8.229 16.917 1.00 97.88 84 VAL A O 1
ATOM 645 N N . SER A 1 85 ? -5.142 8.063 14.720 1.00 97.69 85 SER A N 1
ATOM 646 C CA . SER A 1 85 ? -6.348 8.889 14.783 1.00 97.69 85 SER A CA 1
ATOM 647 C C . SER A 1 85 ? -7.428 8.293 15.683 1.00 97.69 85 SER A C 1
ATOM 649 O O . SER A 1 85 ? -8.037 9.047 16.432 1.00 97.69 85 SER A O 1
ATOM 651 N N . MET A 1 86 ? -7.647 6.973 15.694 1.00 97.38 86 MET A N 1
ATOM 652 C CA . MET A 1 86 ? -8.566 6.337 16.654 1.00 97.38 86 MET A CA 1
ATOM 653 C C . MET A 1 86 ? -8.121 6.575 18.107 1.00 97.38 86 MET A C 1
ATOM 655 O O . MET A 1 86 ? -8.947 6.936 18.945 1.00 97.38 86 MET A O 1
ATOM 659 N N . GLY A 1 87 ? -6.820 6.461 18.397 1.00 96.00 87 GLY A N 1
ATOM 660 C CA . GLY A 1 87 ? -6.250 6.794 19.710 1.00 96.00 87 GLY A CA 1
ATOM 661 C C . GLY A 1 87 ? -6.413 8.271 20.099 1.00 96.00 87 GLY A C 1
ATOM 662 O O . GLY A 1 87 ? -6.560 8.590 21.275 1.00 96.00 87 GLY A O 1
ATOM 663 N N . HIS A 1 88 ? -6.475 9.164 19.109 1.00 96.50 88 HIS A N 1
ATOM 664 C CA . HIS A 1 88 ? -6.727 10.601 19.258 1.00 96.50 88 HIS A CA 1
ATOM 665 C C . HIS A 1 88 ? -8.224 10.970 19.186 1.00 96.50 88 HIS A C 1
ATOM 667 O O . HIS A 1 88 ? -8.595 12.059 18.753 1.00 96.50 88 HIS A O 1
ATOM 673 N N . GLY A 1 89 ? -9.130 10.065 19.570 1.00 95.44 89 GLY A N 1
ATOM 674 C CA . GLY A 1 89 ? -10.574 10.349 19.566 1.00 95.44 89 GLY A CA 1
ATOM 675 C C . GLY A 1 89 ? -11.164 10.545 18.162 1.00 95.44 89 GLY A C 1
ATOM 676 O O . GLY A 1 89 ? -12.216 11.157 17.989 1.00 95.44 89 GLY A O 1
ATOM 677 N N . GLY A 1 90 ? -10.479 10.036 17.141 1.00 96.00 90 GLY A N 1
ATOM 678 C CA . GLY A 1 90 ? -10.869 10.113 15.742 1.00 96.00 90 GLY A CA 1
ATOM 679 C C . GLY A 1 90 ? -10.501 11.419 15.035 1.00 96.00 90 GLY A C 1
ATOM 680 O O . GLY A 1 90 ? -11.075 11.686 13.973 1.00 96.00 90 GLY A O 1
ATOM 681 N N . THR A 1 91 ? -9.598 12.225 15.607 1.00 95.44 91 THR A N 1
ATOM 682 C CA . THR A 1 91 ? -9.076 13.466 15.010 1.00 95.44 91 THR A CA 1
ATOM 683 C C . THR A 1 91 ? -7.740 13.233 14.288 1.00 95.44 91 THR A C 1
ATOM 685 O O . THR A 1 91 ? -7.114 12.176 14.385 1.00 95.44 91 THR A O 1
ATOM 688 N N . LYS A 1 92 ? -7.300 14.235 13.519 1.00 95.88 92 LYS A N 1
ATOM 689 C CA . LYS A 1 92 ? -6.000 14.270 12.824 1.00 95.88 92 LYS A CA 1
ATOM 690 C C . LYS A 1 92 ? -5.098 15.403 13.333 1.00 95.88 92 LYS A C 1
ATOM 692 O O . LYS A 1 92 ? -4.156 15.791 12.653 1.00 95.88 92 LYS A O 1
ATOM 697 N N . ASP A 1 93 ? -5.395 15.957 14.508 1.00 96.06 93 ASP A N 1
ATOM 698 C CA . ASP A 1 93 ? -4.644 17.080 15.098 1.00 96.06 93 ASP A CA 1
ATOM 699 C C . ASP A 1 93 ? -3.171 16.742 15.394 1.00 96.06 93 ASP A C 1
ATOM 701 O O . ASP A 1 93 ? -2.311 17.619 15.377 1.00 96.06 93 ASP A O 1
ATOM 705 N N . TRP A 1 94 ? -2.867 15.460 15.585 1.00 96.50 94 TRP A N 1
ATOM 706 C CA . TRP A 1 94 ? -1.516 14.938 15.756 1.00 96.50 94 TRP A CA 1
ATOM 707 C C . TRP A 1 94 ? -0.665 15.005 14.478 1.00 96.50 94 TRP A C 1
ATOM 709 O O . TRP A 1 94 ? 0.563 14.982 14.566 1.00 96.50 94 TRP A O 1
ATOM 719 N N . MET A 1 95 ? -1.279 15.116 13.291 1.00 95.81 95 MET A N 1
ATOM 720 C CA . MET A 1 95 ? -0.587 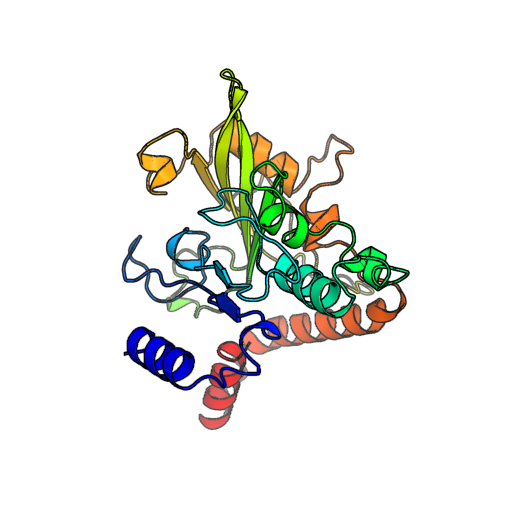15.174 11.994 1.00 95.81 95 MET A CA 1
ATOM 721 C C . MET A 1 95 ? -0.020 16.575 11.712 1.00 95.81 95 MET A C 1
ATOM 723 O O . MET A 1 95 ? -0.316 17.201 10.694 1.00 95.81 95 MET A O 1
ATOM 727 N N . THR A 1 96 ? 0.804 17.085 12.621 1.00 96.12 96 THR A N 1
ATOM 728 C CA . THR A 1 96 ? 1.496 18.374 12.489 1.00 96.12 96 THR A CA 1
ATOM 729 C C . THR A 1 96 ? 3.005 18.169 12.343 1.00 96.12 96 THR A C 1
ATOM 731 O O . THR A 1 96 ? 3.524 17.084 12.610 1.00 96.12 96 THR A O 1
ATOM 734 N N . GLY A 1 97 ? 3.720 19.188 11.849 1.00 96.56 97 GLY A N 1
ATOM 735 C CA . GLY A 1 97 ? 5.171 19.122 11.632 1.00 96.56 97 GLY A CA 1
ATOM 736 C C . GLY A 1 97 ? 5.589 17.936 10.753 1.00 96.56 97 GLY A C 1
ATOM 737 O O . GLY A 1 97 ? 4.995 17.697 9.698 1.00 96.56 97 GLY A O 1
ATOM 738 N N . ASP A 1 98 ? 6.578 17.171 11.217 1.00 96.56 98 ASP A N 1
ATOM 739 C CA . ASP A 1 98 ? 7.117 16.004 10.510 1.00 96.56 98 ASP A CA 1
ATOM 740 C C . ASP A 1 98 ? 6.047 14.933 10.224 1.00 96.56 98 ASP A C 1
ATOM 742 O O . ASP A 1 98 ? 6.039 14.335 9.147 1.00 96.56 98 ASP A O 1
ATOM 746 N N . TYR A 1 99 ? 5.091 14.721 11.137 1.00 95.81 99 TYR A N 1
ATOM 747 C CA . TYR A 1 99 ? 3.994 13.768 10.929 1.00 95.81 99 TYR A CA 1
ATOM 748 C C . TYR A 1 99 ? 2.996 14.246 9.878 1.00 95.81 99 TYR A C 1
ATOM 750 O O . TYR A 1 99 ? 2.490 13.434 9.104 1.00 95.81 99 TYR A O 1
ATOM 758 N N . GLY A 1 100 ? 2.755 15.556 9.802 1.00 96.19 100 GLY A N 1
ATOM 759 C CA . GLY A 1 100 ? 1.967 16.152 8.726 1.00 96.19 100 GLY A CA 1
ATOM 760 C C . GLY A 1 100 ? 2.613 15.912 7.362 1.00 96.19 100 GLY A C 1
ATOM 761 O O . GLY A 1 100 ? 1.940 15.486 6.424 1.00 96.19 100 GLY A O 1
ATOM 762 N N . GLN A 1 101 ? 3.935 16.078 7.262 1.00 94.06 101 GLN A N 1
ATOM 763 C CA . GLN A 1 101 ? 4.661 15.748 6.037 1.00 94.06 101 GLN A CA 1
ATOM 764 C C . GLN A 1 101 ? 4.566 14.247 5.719 1.00 94.06 101 GLN A C 1
ATOM 766 O O . GLN A 1 101 ? 4.244 13.901 4.584 1.00 94.06 101 GLN A O 1
ATOM 771 N N . LEU A 1 102 ? 4.798 13.349 6.681 1.00 93.44 102 LEU A N 1
ATOM 772 C CA . LEU A 1 102 ? 4.802 11.896 6.447 1.00 93.44 102 LEU A CA 1
ATOM 773 C C . LEU A 1 102 ? 3.423 11.321 6.094 1.00 93.44 102 LEU A C 1
ATOM 775 O O . LEU A 1 102 ? 3.319 10.511 5.168 1.00 93.44 102 LEU A O 1
ATOM 779 N N . TYR A 1 103 ? 2.378 11.743 6.807 1.00 94.62 103 TYR A N 1
ATOM 780 C CA . TYR A 1 103 ? 1.066 11.093 6.780 1.00 94.62 103 TYR A CA 1
ATOM 781 C C . TYR A 1 103 ? -0.063 11.958 6.205 1.00 94.62 103 TYR A C 1
ATOM 783 O O . TYR A 1 103 ? -1.135 11.430 5.924 1.00 94.62 103 TYR A O 1
ATOM 791 N N . GLY A 1 104 ? 0.155 13.256 5.971 1.00 92.75 104 GLY A N 1
ATOM 792 C CA . GLY A 1 104 ? -0.903 14.186 5.550 1.00 92.75 104 GLY A CA 1
ATOM 793 C C . GLY A 1 104 ? -1.564 13.858 4.205 1.00 92.75 104 GLY A C 1
ATOM 794 O O . GLY A 1 104 ? -2.730 14.183 4.010 1.00 92.75 104 GLY A O 1
ATOM 795 N N . ASN A 1 105 ? -0.856 13.156 3.313 1.00 90.31 105 ASN A N 1
ATOM 796 C CA . ASN A 1 105 ? -1.365 12.732 1.999 1.00 90.31 105 ASN A CA 1
ATOM 797 C C . ASN A 1 105 ? -1.880 11.277 1.985 1.00 90.31 105 ASN A C 1
ATOM 799 O O . ASN A 1 105 ? -2.093 10.702 0.919 1.00 90.31 105 ASN A O 1
ATOM 803 N N . ARG A 1 106 ? -2.009 10.631 3.150 1.00 93.94 106 ARG A N 1
ATOM 804 C CA . ARG A 1 106 ? -2.494 9.246 3.262 1.00 93.94 106 ARG A CA 1
ATOM 805 C C . ARG A 1 106 ? -4.019 9.183 3.173 1.00 93.94 106 ARG A C 1
ATOM 807 O O . ARG A 1 106 ? -4.710 10.167 3.442 1.00 93.94 106 ARG A O 1
ATOM 814 N N . CYS A 1 107 ? -4.545 8.020 2.792 1.00 95.88 107 CYS A N 1
ATOM 815 C CA . CYS A 1 107 ? -5.985 7.813 2.692 1.00 95.88 107 CYS A CA 1
ATOM 816 C C . CYS A 1 107 ? -6.630 7.913 4.077 1.00 95.88 107 CYS A C 1
ATOM 818 O O . CYS A 1 107 ? -6.112 7.390 5.064 1.00 95.88 107 CYS A O 1
ATOM 820 N N . ASP A 1 108 ? -7.791 8.558 4.155 1.00 96.88 108 ASP A N 1
ATOM 821 C CA . ASP A 1 108 ? -8.562 8.632 5.390 1.00 96.88 108 ASP A CA 1
ATOM 822 C C . ASP A 1 108 ? -9.446 7.392 5.562 1.00 96.88 108 ASP A C 1
ATOM 824 O O . ASP A 1 108 ? -10.660 7.434 5.341 1.00 96.88 108 ASP A O 1
ATOM 828 N N . LEU A 1 109 ? -8.833 6.275 5.963 1.00 97.75 109 LEU A N 1
ATOM 829 C CA . LEU A 1 109 ? -9.566 5.036 6.235 1.00 97.75 109 LEU A CA 1
ATOM 830 C C . LEU A 1 109 ? -10.664 5.238 7.282 1.00 97.75 109 LEU A C 1
ATOM 832 O O . LEU A 1 109 ? -11.746 4.673 7.148 1.00 97.75 109 LEU A O 1
ATOM 836 N N . LEU A 1 110 ? -10.430 6.075 8.297 1.00 97.00 110 LEU A N 1
ATOM 837 C CA . LEU A 1 110 ? -11.433 6.339 9.324 1.00 97.00 110 LEU A CA 1
ATOM 838 C C . LEU A 1 110 ? -12.670 7.037 8.737 1.00 97.00 110 LEU A C 1
ATOM 840 O O . LEU A 1 110 ? -13.797 6.709 9.108 1.00 97.00 110 LEU A O 1
ATOM 844 N N . ASN A 1 111 ? -12.491 7.952 7.782 1.00 97.12 111 ASN A N 1
ATOM 845 C CA . ASN A 1 111 ? -13.607 8.542 7.043 1.00 97.12 111 ASN A CA 1
ATOM 846 C C . ASN A 1 111 ? -14.346 7.505 6.177 1.00 97.12 111 ASN A C 1
ATOM 848 O O . ASN A 1 111 ? -15.572 7.515 6.159 1.00 97.12 111 ASN A O 1
ATOM 852 N N . ILE A 1 112 ? -13.644 6.565 5.533 1.00 97.81 112 ILE A N 1
ATOM 853 C CA . ILE A 1 112 ? -14.270 5.456 4.777 1.00 97.81 112 ILE A CA 1
ATOM 854 C C . ILE A 1 112 ? -15.080 4.527 5.696 1.00 97.81 112 ILE A C 1
ATOM 856 O O . ILE A 1 112 ? -16.181 4.084 5.347 1.00 97.81 112 ILE A O 1
ATOM 860 N N . LEU A 1 113 ? -14.576 4.257 6.901 1.00 96.88 113 LEU A N 1
ATOM 861 C CA . LEU A 1 113 ? -15.293 3.486 7.918 1.00 96.88 113 LEU A CA 1
ATOM 862 C C . LEU A 1 113 ? -16.531 4.227 8.443 1.00 96.88 113 LEU A C 1
ATOM 864 O O . LEU A 1 113 ? -17.520 3.592 8.797 1.00 96.88 113 LEU A O 1
ATOM 868 N N . ARG A 1 114 ? -16.522 5.563 8.474 1.00 96.25 114 ARG A N 1
ATOM 869 C CA . ARG A 1 114 ? -17.673 6.393 8.880 1.00 96.25 114 ARG A CA 1
ATOM 870 C C . ARG A 1 114 ? -18.693 6.590 7.760 1.00 96.25 114 ARG A C 1
ATOM 872 O O . ARG A 1 114 ? -19.893 6.611 8.024 1.00 96.25 114 ARG A O 1
ATOM 879 N N . ASN A 1 115 ? -18.220 6.742 6.528 1.00 95.88 115 ASN A N 1
ATOM 880 C CA . ASN A 1 115 ? -19.006 7.084 5.355 1.00 95.88 115 ASN A CA 1
ATOM 881 C C . ASN A 1 115 ? -18.648 6.147 4.185 1.00 95.88 115 ASN A C 1
ATOM 883 O O . ASN A 1 115 ? -17.611 6.338 3.548 1.00 95.88 115 ASN A O 1
ATOM 887 N N . PRO A 1 116 ? -19.532 5.197 3.826 1.00 94.00 116 PRO A N 1
ATOM 888 C CA . PRO A 1 116 ? -19.331 4.296 2.689 1.00 94.00 116 PRO A CA 1
ATOM 889 C C . PRO A 1 116 ? -19.136 4.994 1.337 1.00 94.00 116 PRO A C 1
ATOM 891 O O . PRO A 1 116 ? -18.650 4.359 0.408 1.00 94.00 116 PRO A O 1
ATOM 894 N N . ASN A 1 117 ? -19.509 6.274 1.218 1.00 93.69 117 ASN A N 1
ATOM 895 C CA . ASN A 1 117 ? -19.346 7.079 0.006 1.00 93.69 117 ASN A CA 1
ATOM 896 C C . ASN A 1 117 ? -18.090 7.967 0.032 1.00 93.69 117 ASN A C 1
ATOM 898 O O . ASN A 1 117 ? -17.897 8.763 -0.884 1.00 93.69 117 ASN A O 1
ATOM 902 N N . ALA A 1 118 ? -17.261 7.894 1.079 1.00 95.81 118 ALA A N 1
ATOM 903 C CA . ALA A 1 118 ? -15.994 8.613 1.100 1.00 95.81 118 ALA A CA 1
ATOM 904 C C . ALA A 1 118 ? -15.066 8.100 -0.011 1.00 95.81 118 ALA A C 1
ATOM 906 O O . ALA A 1 118 ? -15.094 6.919 -0.373 1.00 95.81 118 ALA A O 1
ATOM 907 N N . SER A 1 119 ? -14.240 8.995 -0.546 1.00 94.38 119 SER A N 1
ATOM 908 C CA . SER A 1 119 ? -13.259 8.655 -1.575 1.00 94.38 119 SER A CA 1
ATOM 909 C C . SER A 1 119 ? -12.107 7.827 -1.002 1.00 94.38 119 SER A C 1
ATOM 911 O O . SER A 1 119 ? -11.651 8.074 0.116 1.00 94.38 119 SER A O 1
ATOM 913 N N . GLY A 1 120 ? -11.631 6.867 -1.796 1.00 95.94 120 GLY A N 1
ATOM 914 C CA . GLY A 1 120 ? -10.366 6.165 -1.572 1.00 95.94 120 GLY A CA 1
ATOM 915 C C . GLY A 1 120 ? -9.168 6.922 -2.138 1.00 95.94 120 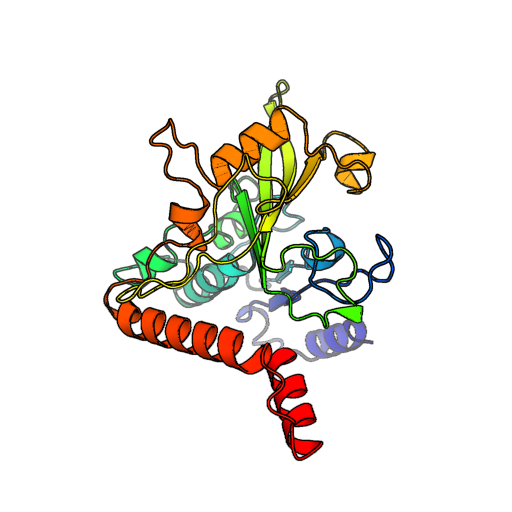GLY A C 1
ATOM 916 O O . GLY A 1 120 ? -9.261 8.107 -2.454 1.00 95.94 120 GLY A O 1
ATOM 917 N N . ARG A 1 121 ? -8.047 6.217 -2.293 1.00 95.19 121 ARG A N 1
ATOM 918 C CA . ARG A 1 121 ? -6.898 6.703 -3.062 1.00 95.19 121 ARG A CA 1
ATOM 919 C C . ARG A 1 121 ? -7.218 6.722 -4.555 1.00 95.19 121 ARG A C 1
ATOM 921 O O . ARG A 1 121 ? -7.887 5.820 -5.058 1.00 95.19 121 ARG A O 1
ATOM 928 N N . ASP A 1 122 ? -6.628 7.672 -5.270 1.00 93.56 122 ASP A N 1
ATOM 929 C CA . ASP A 1 122 ? -6.584 7.632 -6.735 1.00 93.56 122 ASP A CA 1
ATOM 930 C C . ASP A 1 122 ? -5.595 6.568 -7.229 1.00 93.56 122 ASP A C 1
ATOM 932 O O . ASP A 1 122 ? -5.794 5.958 -8.279 1.00 93.56 122 ASP A O 1
ATOM 936 N N . TYR A 1 123 ? -4.535 6.312 -6.456 1.00 95.00 123 TYR A N 1
ATOM 937 C CA . TYR A 1 123 ? -3.550 5.276 -6.736 1.00 95.00 123 TYR A CA 1
ATOM 938 C C . TYR A 1 123 ? -2.884 4.737 -5.456 1.00 95.00 123 TYR A C 1
ATOM 940 O O . TYR A 1 123 ? -2.838 5.397 -4.414 1.00 95.00 123 TYR A O 1
ATOM 948 N N . ALA A 1 124 ? -2.360 3.519 -5.535 1.00 95.94 124 ALA A N 1
ATOM 949 C CA . ALA A 1 124 ? -1.600 2.852 -4.487 1.00 95.94 124 ALA A CA 1
ATOM 950 C C . ALA A 1 124 ? -0.347 2.211 -5.085 1.00 95.94 124 ALA A C 1
ATOM 952 O O . ALA A 1 124 ? -0.368 1.747 -6.228 1.00 95.94 124 ALA A O 1
ATOM 953 N N . PHE A 1 125 ? 0.718 2.169 -4.286 1.00 96.06 125 PHE A N 1
ATOM 954 C CA . PHE A 1 125 ? 1.971 1.533 -4.660 1.00 96.06 125 PHE A CA 1
ATOM 955 C C . PHE A 1 125 ? 2.213 0.243 -3.891 1.00 96.06 125 PHE A C 1
ATOM 957 O O . PHE A 1 125 ? 1.928 0.153 -2.696 1.00 96.06 125 PHE A O 1
ATOM 964 N N . HIS A 1 126 ? 2.800 -0.713 -4.596 1.00 95.81 126 HIS A N 1
ATOM 965 C CA . HIS A 1 126 ? 3.556 -1.827 -4.055 1.00 95.81 126 HIS A CA 1
ATOM 966 C C . HIS A 1 126 ? 4.988 -1.698 -4.574 1.00 95.81 126 HIS A C 1
ATOM 968 O O . HIS A 1 126 ? 5.186 -1.385 -5.746 1.00 95.81 126 HIS A O 1
ATOM 974 N N . THR A 1 127 ? 5.980 -1.920 -3.721 1.00 93.75 127 THR A N 1
ATOM 975 C CA . THR A 1 127 ? 7.385 -1.933 -4.134 1.00 93.75 127 THR A CA 1
ATOM 976 C C . THR A 1 127 ? 8.104 -3.080 -3.462 1.00 93.75 127 THR A C 1
ATOM 978 O O . THR A 1 127 ? 7.874 -3.320 -2.276 1.00 93.75 127 THR A O 1
ATOM 981 N N . THR A 1 128 ? 8.998 -3.733 -4.191 1.00 91.00 128 THR A N 1
ATOM 982 C CA . THR A 1 128 ? 9.852 -4.788 -3.651 1.00 91.00 128 THR A CA 1
ATOM 983 C C . THR A 1 128 ? 11.214 -4.764 -4.336 1.00 91.00 128 THR A C 1
ATOM 985 O O . THR A 1 128 ? 11.317 -4.434 -5.518 1.00 91.00 128 THR A O 1
ATOM 988 N N . ASP A 1 129 ? 12.255 -5.066 -3.565 1.00 87.25 129 ASP A N 1
ATOM 989 C CA . ASP A 1 129 ? 13.616 -5.279 -4.044 1.00 87.25 129 ASP A CA 1
ATOM 990 C C . ASP A 1 129 ? 13.912 -6.772 -3.923 1.00 87.25 129 ASP A C 1
ATOM 992 O O . ASP A 1 129 ? 13.998 -7.318 -2.823 1.00 87.25 129 ASP A O 1
ATOM 996 N N . GLU A 1 130 ? 14.028 -7.445 -5.061 1.00 84.38 130 GLU A N 1
ATOM 997 C CA . GLU A 1 130 ? 14.162 -8.894 -5.102 1.00 84.38 130 GLU A CA 1
ATOM 998 C C . GLU A 1 130 ? 15.616 -9.342 -4.987 1.00 84.38 130 GLU A C 1
ATOM 1000 O O . GLU A 1 130 ? 16.509 -8.843 -5.671 1.00 84.38 130 GLU A O 1
ATOM 1005 N N . PHE A 1 131 ? 15.847 -10.364 -4.164 1.00 75.69 131 PHE A N 1
ATOM 1006 C CA . PHE A 1 131 ? 17.163 -10.974 -3.980 1.00 75.69 131 PHE A CA 1
ATOM 1007 C C . PHE A 1 131 ? 17.112 -12.437 -4.397 1.00 75.69 131 PHE A C 1
ATOM 1009 O O . PHE A 1 131 ? 16.990 -13.350 -3.581 1.00 75.69 131 PHE A O 1
ATOM 1016 N N . VAL A 1 132 ? 17.200 -12.653 -5.705 1.00 72.38 132 VAL A N 1
ATOM 1017 C CA . VAL A 1 132 ? 17.174 -13.986 -6.308 1.00 72.38 132 VAL A CA 1
ATOM 1018 C C . VAL A 1 132 ? 18.566 -14.374 -6.817 1.00 72.38 132 VAL A C 1
ATOM 1020 O O . VAL A 1 132 ? 19.234 -13.556 -7.453 1.00 72.38 132 VAL A O 1
ATOM 1023 N N . PRO A 1 133 ? 19.033 -15.617 -6.576 1.00 71.00 133 PRO A N 1
ATOM 1024 C CA . PRO A 1 133 ? 20.273 -16.106 -7.172 1.00 71.00 133 PRO A CA 1
ATOM 1025 C C . PRO A 1 133 ? 20.247 -15.982 -8.700 1.00 71.00 133 PRO A C 1
ATOM 1027 O O . PRO A 1 133 ? 19.206 -16.203 -9.316 1.00 71.00 133 PRO A O 1
ATOM 1030 N N . GLU A 1 134 ? 21.395 -15.725 -9.337 1.00 69.94 134 GLU A N 1
ATOM 1031 C CA . GLU A 1 134 ? 21.480 -15.576 -10.804 1.00 69.94 134 GLU A CA 1
ATOM 1032 C C . GLU A 1 134 ? 20.904 -16.794 -11.551 1.00 69.94 134 GLU A C 1
ATOM 1034 O O . GLU A 1 134 ? 20.228 -16.647 -12.564 1.00 69.94 134 GLU A O 1
ATOM 1039 N N . ALA A 1 135 ? 21.084 -18.000 -11.001 1.00 72.88 135 ALA A N 1
ATOM 1040 C CA . ALA A 1 135 ? 20.510 -19.228 -11.553 1.00 72.88 135 ALA A CA 1
ATOM 1041 C C . ALA A 1 135 ? 18.966 -19.242 -11.559 1.00 72.88 135 ALA A C 1
ATOM 1043 O O . ALA A 1 135 ? 18.368 -19.914 -12.397 1.00 72.88 135 ALA A O 1
ATOM 1044 N N . ALA A 1 136 ? 18.326 -18.518 -10.635 1.00 72.38 136 ALA A N 1
ATOM 1045 C CA . ALA A 1 136 ? 16.876 -18.355 -10.565 1.00 72.38 136 ALA A CA 1
ATOM 1046 C C . ALA A 1 136 ? 16.380 -17.151 -11.391 1.00 72.38 136 ALA A C 1
ATOM 1048 O O . ALA A 1 136 ? 15.260 -17.193 -11.890 1.00 72.38 136 ALA A O 1
ATOM 1049 N N . ASN A 1 137 ? 17.218 -16.128 -11.615 1.00 77.69 137 ASN A N 1
ATOM 1050 C CA . ASN A 1 137 ? 16.940 -15.000 -12.518 1.00 77.69 137 ASN A CA 1
ATOM 1051 C C . ASN A 1 137 ? 17.517 -15.225 -13.928 1.00 77.69 137 ASN A C 1
ATOM 1053 O O . ASN A 1 137 ? 18.287 -14.421 -14.458 1.00 77.69 137 ASN A O 1
ATOM 1057 N N . TYR A 1 138 ? 17.147 -16.338 -14.559 1.00 77.50 138 TYR A N 1
ATOM 1058 C CA . TYR A 1 138 ? 17.669 -16.723 -15.876 1.00 77.50 138 TYR A CA 1
ATOM 1059 C C . TYR A 1 138 ? 17.268 -15.759 -17.009 1.00 77.50 138 TYR A C 1
ATOM 1061 O O . TYR A 1 138 ? 17.934 -15.731 -18.045 1.00 77.50 138 TYR A O 1
ATOM 1069 N N . LEU A 1 139 ? 16.213 -14.959 -16.816 1.00 78.88 139 LEU A N 1
ATOM 1070 C CA . LEU A 1 139 ? 15.796 -13.904 -17.748 1.00 78.88 139 LEU A CA 1
ATOM 1071 C C . LEU A 1 139 ? 16.565 -12.590 -17.558 1.00 78.88 139 LEU A C 1
ATOM 1073 O O . LEU A 1 139 ? 16.458 -11.711 -18.407 1.00 78.88 139 LEU A O 1
ATOM 1077 N N . LYS A 1 140 ? 17.380 -12.474 -16.499 1.00 80.38 140 LYS A N 1
ATOM 1078 C CA . LYS A 1 140 ? 18.108 -11.249 -16.130 1.00 80.38 140 LYS A CA 1
ATOM 1079 C C . LYS A 1 140 ? 17.183 -10.039 -15.971 1.00 80.38 140 LYS A C 1
ATOM 1081 O O . LYS A 1 140 ? 17.571 -8.916 -16.289 1.00 80.38 140 LYS A O 1
ATOM 1086 N N . THR A 1 141 ? 15.977 -10.282 -15.468 1.00 80.56 141 THR A N 1
ATOM 1087 C CA . THR A 1 141 ? 14.973 -9.249 -15.227 1.00 80.56 141 THR A CA 1
ATOM 1088 C C . THR A 1 141 ? 15.470 -8.297 -14.134 1.00 80.56 141 THR A C 1
ATOM 1090 O O . THR A 1 141 ? 16.093 -8.762 -13.166 1.00 80.56 141 THR A O 1
ATOM 1093 N N . PRO A 1 142 ? 15.230 -6.980 -14.262 1.00 85.50 142 PRO A N 1
ATOM 1094 C CA . PRO A 1 142 ? 15.529 -6.030 -13.199 1.00 85.50 142 PRO A CA 1
ATOM 1095 C C . PRO A 1 142 ? 14.780 -6.372 -11.900 1.00 85.50 142 PRO A C 1
ATOM 1097 O O . PRO A 1 142 ? 13.632 -6.806 -11.931 1.00 85.50 142 PRO A O 1
ATOM 1100 N N . LEU A 1 143 ? 15.443 -6.188 -10.757 1.00 84.62 143 LEU A N 1
ATOM 1101 C CA . LEU A 1 143 ? 14.988 -6.715 -9.463 1.00 84.62 143 LEU A CA 1
ATOM 1102 C C . LEU A 1 143 ? 14.282 -5.686 -8.572 1.00 84.62 143 LEU A C 1
ATOM 1104 O O . LEU A 1 143 ? 13.722 -6.071 -7.550 1.00 84.62 143 LEU A O 1
ATOM 1108 N N . HIS A 1 144 ? 14.275 -4.405 -8.948 1.00 88.75 144 HIS A N 1
ATOM 1109 C CA . HIS A 1 144 ? 13.439 -3.410 -8.284 1.00 88.75 144 HIS A CA 1
ATOM 1110 C C . HIS A 1 144 ? 12.084 -3.352 -8.987 1.00 88.75 144 HIS A C 1
ATOM 1112 O O . HIS A 1 144 ? 11.996 -2.952 -10.152 1.00 88.75 144 HIS A O 1
ATOM 1118 N N . VAL A 1 145 ? 11.028 -3.750 -8.285 1.00 92.88 145 VAL A N 1
ATOM 1119 C CA . VAL A 1 145 ? 9.673 -3.839 -8.831 1.00 92.88 145 VAL A CA 1
ATOM 1120 C C . VAL A 1 145 ? 8.804 -2.748 -8.224 1.00 92.88 145 VAL A C 1
ATOM 1122 O O . VAL A 1 145 ? 8.755 -2.583 -7.006 1.00 92.88 145 VAL A O 1
ATOM 1125 N N . ILE A 1 146 ? 8.074 -2.028 -9.073 1.00 94.38 146 ILE A N 1
ATOM 1126 C CA . ILE A 1 146 ? 7.080 -1.028 -8.684 1.00 94.38 146 ILE A CA 1
ATOM 1127 C C . ILE A 1 146 ? 5.738 -1.415 -9.304 1.00 94.38 146 ILE A C 1
ATOM 1129 O O . ILE A 1 146 ? 5.574 -1.398 -10.521 1.00 94.38 146 ILE A O 1
ATOM 1133 N N . GLY A 1 147 ? 4.760 -1.729 -8.463 1.00 96.44 147 GLY A N 1
ATOM 1134 C CA . GLY A 1 147 ? 3.363 -1.899 -8.843 1.00 96.44 147 GLY A CA 1
ATOM 1135 C C . GLY A 1 147 ? 2.563 -0.645 -8.539 1.00 96.44 147 GLY A C 1
ATOM 1136 O O . GLY A 1 147 ? 2.520 -0.202 -7.395 1.00 96.44 147 GLY A O 1
ATOM 1137 N N . GLN A 1 148 ? 1.892 -0.090 -9.540 1.00 96.69 148 GLN A N 1
ATOM 1138 C CA . GLN A 1 148 ? 0.942 1.005 -9.397 1.00 96.69 148 GLN A CA 1
ATOM 1139 C C . GLN A 1 148 ? -0.464 0.496 -9.704 1.00 96.69 148 GLN A C 1
ATOM 1141 O O . GLN A 1 148 ? -0.793 0.176 -10.847 1.00 96.69 148 GLN A O 1
ATOM 1146 N N . ILE A 1 149 ? -1.320 0.482 -8.688 1.00 9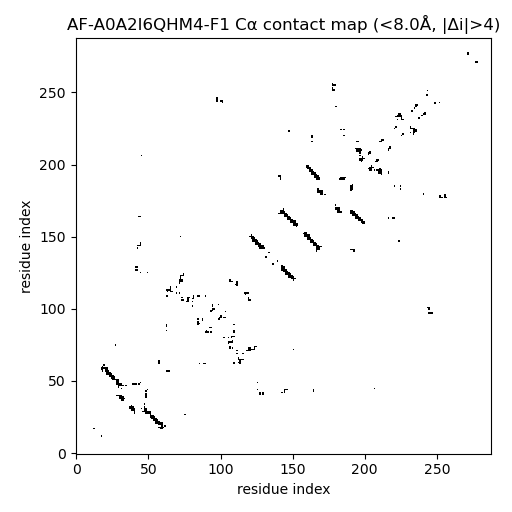7.38 149 ILE A N 1
ATOM 1147 C CA . ILE A 1 149 ? -2.756 0.264 -8.842 1.00 97.38 149 ILE A CA 1
ATOM 1148 C C . ILE A 1 149 ? -3.389 1.646 -8.913 1.00 97.38 149 ILE A C 1
ATOM 1150 O O . ILE A 1 149 ? -3.178 2.450 -8.010 1.00 97.38 149 ILE A O 1
ATOM 1154 N N . SER A 1 150 ? -4.160 1.945 -9.956 1.00 96.50 150 SER A N 1
ATOM 1155 C CA . SER A 1 150 ? -4.841 3.240 -10.072 1.00 96.50 150 SER A CA 1
ATOM 1156 C C . SER A 1 150 ? -6.319 3.088 -10.395 1.00 96.50 150 SER A C 1
ATOM 1158 O O . SER A 1 150 ? -6.727 2.195 -11.139 1.00 96.50 150 SER A O 1
ATOM 1160 N N . MET A 1 151 ? -7.116 3.983 -9.819 1.00 95.81 151 MET A N 1
ATOM 1161 C CA . MET A 1 151 ? -8.525 4.151 -10.135 1.00 95.81 151 MET A CA 1
ATOM 1162 C C . MET A 1 151 ? -8.651 5.145 -11.285 1.00 95.81 151 MET A C 1
ATOM 1164 O O . MET A 1 151 ? -8.181 6.276 -11.203 1.00 95.81 151 MET A O 1
ATOM 1168 N N . GLN A 1 152 ? -9.309 4.728 -12.358 1.00 93.88 152 GLN A N 1
ATOM 1169 C CA . GLN A 1 152 ? -9.611 5.557 -13.516 1.00 93.88 152 GLN A CA 1
ATOM 1170 C C . GLN A 1 152 ? -11.113 5.757 -13.636 1.00 93.88 152 GLN A C 1
ATOM 1172 O O . GLN A 1 152 ? -11.903 4.922 -13.199 1.00 93.88 152 GLN A O 1
ATOM 1177 N N . LYS A 1 153 ? -11.519 6.860 -14.264 1.00 92.62 153 LYS A N 1
ATOM 1178 C CA . LYS A 1 153 ? -12.924 7.132 -14.561 1.00 92.62 153 LYS A CA 1
ATOM 1179 C C . LYS A 1 153 ? -13.223 6.794 -16.019 1.00 92.62 153 LYS A C 1
ATOM 1181 O O . LYS A 1 153 ? -12.596 7.334 -16.927 1.00 92.62 153 LYS A O 1
ATOM 1186 N N . GLY A 1 154 ? -14.163 5.882 -16.237 1.00 89.56 154 GLY A N 1
ATOM 1187 C CA . GLY A 1 154 ? -14.635 5.477 -17.557 1.00 89.56 154 GLY A CA 1
ATOM 1188 C C . GLY A 1 154 ? -15.473 6.555 -18.237 1.00 89.56 154 GLY A C 1
ATOM 1189 O O . GLY A 1 154 ? -15.942 7.510 -17.612 1.00 89.56 154 GLY A O 1
ATOM 1190 N N . THR A 1 155 ? -15.708 6.380 -19.538 1.00 89.75 155 THR A N 1
ATOM 1191 C CA . THR A 1 155 ? -16.595 7.251 -20.332 1.00 89.75 155 THR A CA 1
ATOM 1192 C C . THR A 1 155 ? -18.049 7.207 -19.856 1.00 89.75 155 THR A C 1
ATOM 1194 O O . THR A 1 155 ? -18.814 8.132 -20.107 1.00 89.75 155 THR A O 1
ATOM 1197 N N . ASP A 1 156 ? -18.429 6.140 -19.158 1.00 91.19 156 ASP A N 1
ATOM 1198 C CA . ASP A 1 156 ? -19.723 5.930 -18.505 1.00 91.19 156 ASP A CA 1
ATOM 1199 C C . ASP A 1 156 ? -19.797 6.538 -17.088 1.00 91.19 156 ASP A C 1
ATOM 1201 O O . ASP A 1 156 ? -20.798 6.372 -16.397 1.00 91.19 156 ASP A O 1
ATOM 1205 N N . ASN A 1 157 ? -18.759 7.271 -16.666 1.00 87.25 157 ASN A N 1
ATOM 1206 C CA . ASN A 1 157 ? -18.544 7.808 -15.321 1.00 87.25 157 ASN A CA 1
ATOM 1207 C C . ASN A 1 157 ? -18.315 6.774 -14.209 1.00 87.25 157 ASN A C 1
ATOM 1209 O O . ASN A 1 157 ? -18.146 7.190 -13.059 1.00 87.25 157 ASN A O 1
ATOM 1213 N N . ASN A 1 158 ? -18.250 5.477 -14.519 1.00 90.00 158 ASN A N 1
ATOM 1214 C CA . ASN A 1 158 ? -17.917 4.460 -13.528 1.00 90.00 158 ASN A CA 1
ATOM 1215 C C . ASN A 1 158 ? -16.409 4.424 -13.281 1.00 90.00 158 ASN A C 1
ATOM 1217 O O . ASN A 1 158 ? -15.604 4.669 -14.180 1.00 90.00 158 ASN A O 1
ATOM 1221 N N . LEU A 1 159 ? -16.019 4.120 -12.044 1.00 92.75 159 LEU A N 1
ATOM 1222 C CA . LEU A 1 159 ? -14.616 3.905 -11.715 1.00 92.75 159 LEU A CA 1
ATOM 1223 C C . LEU A 1 159 ? -14.197 2.484 -12.100 1.00 92.75 159 LEU A C 1
ATOM 1225 O O . LEU A 1 159 ? -14.941 1.532 -11.864 1.00 92.75 159 LEU A O 1
ATOM 1229 N N . TYR A 1 160 ? -12.994 2.337 -12.642 1.00 94.12 160 TYR A N 1
ATOM 1230 C CA . TYR A 1 160 ? -12.373 1.045 -12.919 1.00 94.12 160 TYR A CA 1
ATOM 1231 C C . TYR A 1 160 ? -10.913 1.040 -12.468 1.00 94.12 160 TYR A C 1
ATOM 1233 O O . TYR A 1 160 ? -10.277 2.089 -12.374 1.00 94.12 160 TYR A O 1
ATOM 1241 N N . LYS A 1 161 ? -10.394 -0.151 -12.163 1.00 95.94 161 LYS A N 1
ATOM 1242 C CA . LYS A 1 161 ? -8.987 -0.355 -11.815 1.00 95.94 161 LYS A CA 1
ATOM 1243 C C . LYS A 1 161 ? -8.151 -0.539 -13.081 1.00 95.94 161 LYS A C 1
ATOM 1245 O O . LYS A 1 161 ? -8.591 -1.154 -14.048 1.00 95.94 161 LYS A O 1
ATOM 1250 N N . GLN A 1 162 ? -6.919 -0.067 -13.039 1.00 97.19 162 GLN A N 1
ATOM 1251 C CA . GLN A 1 162 ? -5.856 -0.522 -13.928 1.00 97.19 162 GLN A CA 1
ATOM 1252 C C . GLN A 1 162 ? -4.597 -0.736 -13.100 1.00 97.19 162 GLN A C 1
ATOM 1254 O O . GLN A 1 162 ? -4.424 -0.096 -12.053 1.00 97.19 162 GLN A O 1
ATOM 1259 N N . LYS A 1 163 ? -3.716 -1.611 -13.574 1.00 98.06 163 LYS A N 1
ATOM 1260 C CA . LYS A 1 163 ? -2.486 -1.932 -12.865 1.00 98.06 163 LYS A CA 1
ATOM 1261 C C . LYS A 1 163 ? -1.289 -1.888 -13.800 1.00 98.06 163 LYS A C 1
ATOM 1263 O O . LYS A 1 163 ? -1.318 -2.505 -14.858 1.00 98.06 163 LYS A O 1
ATOM 1268 N N . LEU A 1 164 ? -0.263 -1.151 -13.391 1.00 97.44 164 LEU A N 1
ATOM 1269 C CA . LEU A 1 164 ? 1.023 -1.040 -14.069 1.00 97.44 164 LEU A CA 1
ATOM 1270 C C . LEU A 1 164 ? 2.092 -1.689 -13.189 1.00 97.44 164 LEU A C 1
ATOM 1272 O O . LEU A 1 164 ? 2.222 -1.320 -12.024 1.00 97.44 164 LEU A O 1
ATOM 1276 N N . GLY A 1 165 ? 2.855 -2.620 -13.747 1.00 95.88 165 GLY A N 1
ATOM 1277 C CA . GLY A 1 165 ? 4.083 -3.141 -13.157 1.00 95.88 165 GLY A CA 1
ATOM 1278 C C . GLY A 1 165 ? 5.283 -2.581 -13.899 1.00 95.88 165 GLY A C 1
ATOM 1279 O O . GLY A 1 165 ? 5.304 -2.577 -15.129 1.00 95.88 165 GLY A O 1
ATOM 1280 N N . VAL A 1 166 ? 6.266 -2.091 -13.155 1.00 93.19 166 VAL A N 1
ATOM 1281 C CA . VAL A 1 166 ? 7.531 -1.587 -13.683 1.00 93.19 166 VAL A CA 1
ATOM 1282 C C . VAL A 1 166 ? 8.669 -2.332 -13.009 1.00 93.19 166 VAL A C 1
ATOM 1284 O O . VAL A 1 166 ? 8.797 -2.294 -11.788 1.00 93.19 166 VAL A O 1
ATOM 1287 N N . TYR A 1 167 ? 9.509 -2.966 -13.815 1.00 91.31 167 TYR A N 1
ATOM 1288 C CA . TYR A 1 167 ? 10.714 -3.657 -13.380 1.00 91.31 167 TYR A CA 1
ATOM 1289 C C . TYR A 1 167 ? 11.904 -2.826 -13.820 1.00 91.31 167 TYR A C 1
ATOM 1291 O O . TYR A 1 167 ? 12.104 -2.572 -15.008 1.00 91.31 167 TYR A O 1
ATOM 1299 N N . THR A 1 168 ? 12.677 -2.361 -12.853 1.00 87.44 168 THR A N 1
ATOM 1300 C CA . THR A 1 168 ? 13.800 -1.459 -13.080 1.00 87.44 168 THR A CA 1
ATOM 1301 C C . THR A 1 168 ? 14.915 -1.726 -12.068 1.00 87.44 168 THR A C 1
ATOM 1303 O O . THR A 1 168 ? 14.937 -2.745 -11.376 1.00 87.44 168 THR A O 1
ATOM 1306 N N . THR A 1 169 ? 15.906 -0.848 -12.028 1.00 83.25 169 THR A N 1
ATOM 1307 C CA . THR A 1 169 ? 17.048 -0.913 -11.124 1.00 83.25 169 THR A CA 1
ATOM 1308 C C . THR A 1 169 ? 17.289 0.442 -10.469 1.00 83.25 169 THR A C 1
ATOM 1310 O O . THR A 1 169 ? 16.784 1.478 -10.914 1.00 83.25 169 THR A O 1
ATOM 1313 N N . TRP A 1 170 ? 18.080 0.455 -9.406 1.00 84.25 170 TRP A N 1
ATOM 1314 C CA . TRP A 1 170 ? 18.554 1.684 -8.787 1.00 84.25 170 TRP A CA 1
ATOM 1315 C C . TRP A 1 170 ? 19.599 2.369 -9.681 1.00 84.25 170 TRP A C 1
ATOM 1317 O O . TRP A 1 170 ? 20.410 1.724 -10.349 1.00 84.25 170 TRP A O 1
ATOM 1327 N N . LYS A 1 171 ? 19.603 3.707 -9.711 1.00 81.75 171 LYS A N 1
ATOM 1328 C CA . LYS A 1 171 ? 20.676 4.470 -10.359 1.00 81.75 171 LYS A CA 1
ATOM 1329 C C . LYS A 1 171 ? 22.008 4.157 -9.674 1.00 81.75 171 LYS A C 1
ATOM 1331 O O . LYS A 1 171 ? 22.045 4.098 -8.442 1.00 81.75 171 LYS A O 1
ATOM 1336 N N . PRO A 1 172 ? 23.114 4.061 -10.436 1.00 81.56 172 PRO A N 1
ATOM 1337 C CA . PRO A 1 172 ? 24.440 3.970 -9.848 1.00 81.56 172 PRO A CA 1
ATOM 1338 C C . PRO A 1 172 ? 24.679 5.114 -8.869 1.00 81.56 172 PRO A C 1
ATOM 1340 O O . PRO A 1 172 ? 24.292 6.259 -9.119 1.00 81.56 172 PRO A O 1
ATOM 1343 N N . TYR A 1 173 ? 25.342 4.801 -7.762 1.00 83.00 173 TYR A N 1
ATOM 1344 C CA . TYR A 1 173 ? 25.669 5.800 -6.761 1.00 83.00 173 TYR A CA 1
ATOM 1345 C C . TYR A 1 173 ? 26.522 6.937 -7.324 1.00 83.00 173 TYR A C 1
ATOM 1347 O O . TYR A 1 173 ? 27.523 6.702 -8.004 1.00 83.00 173 TYR A O 1
ATOM 1355 N N . VAL A 1 174 ? 26.184 8.158 -6.914 1.00 83.94 174 VAL A N 1
ATOM 1356 C CA . VAL A 1 174 ? 27.009 9.353 -7.104 1.00 83.94 174 VAL A CA 1
ATOM 1357 C C . VAL A 1 174 ? 27.480 9.870 -5.745 1.00 83.94 174 VAL A C 1
ATOM 1359 O O . VAL A 1 174 ? 26.702 9.922 -4.791 1.00 83.94 174 VAL A O 1
ATOM 1362 N N . GLU A 1 175 ? 28.753 10.262 -5.643 1.00 86.19 175 GLU A N 1
ATOM 1363 C CA . GLU A 1 175 ? 29.321 10.819 -4.410 1.00 86.19 175 GLU A CA 1
ATOM 1364 C C . GLU A 1 175 ? 28.466 11.974 -3.863 1.00 86.19 175 GLU A C 1
ATOM 1366 O O . GLU A 1 175 ? 28.018 12.848 -4.603 1.00 86.19 175 GLU A O 1
ATOM 1371 N N . GLY A 1 176 ? 28.198 11.950 -2.554 1.00 85.94 176 GLY A N 1
ATOM 1372 C CA . GLY A 1 176 ? 27.338 12.932 -1.884 1.00 85.94 176 GLY A CA 1
ATOM 1373 C C . GLY A 1 176 ? 25.829 12.660 -1.969 1.00 85.94 176 GLY A C 1
ATOM 1374 O O . GLY A 1 176 ? 25.061 13.351 -1.305 1.00 85.94 176 GLY A O 1
ATOM 1375 N N . GLN A 1 177 ? 25.378 11.646 -2.716 1.00 85.38 177 GLN A N 1
ATOM 1376 C CA . GLN A 1 177 ? 23.966 11.256 -2.753 1.00 85.38 177 GLN A CA 1
ATOM 1377 C C . GLN A 1 177 ? 23.514 10.639 -1.418 1.00 85.38 177 GLN A C 1
ATOM 1379 O O . GLN A 1 177 ? 24.167 9.743 -0.880 1.00 85.38 177 GLN A O 1
ATOM 1384 N N . THR A 1 178 ? 22.362 11.085 -0.912 1.00 87.06 178 THR A N 1
ATOM 1385 C CA . THR A 1 178 ? 21.813 10.701 0.404 1.00 87.06 178 THR A CA 1
ATOM 1386 C C . THR A 1 178 ? 20.550 9.841 0.335 1.00 87.06 178 THR A C 1
ATOM 1388 O O . THR A 1 178 ? 20.042 9.423 1.370 1.00 87.06 178 THR A O 1
ATOM 1391 N N . GLN A 1 179 ? 20.040 9.549 -0.860 1.00 87.31 179 GLN A N 1
ATOM 1392 C CA . GLN A 1 179 ? 18.891 8.666 -1.053 1.00 87.31 179 GLN A CA 1
ATOM 1393 C C . GLN A 1 179 ? 19.019 7.879 -2.355 1.00 87.31 179 GLN A C 1
ATOM 1395 O O . GLN A 1 179 ? 19.541 8.403 -3.344 1.00 87.31 179 GLN A O 1
ATOM 1400 N N . ALA A 1 180 ? 18.506 6.651 -2.363 1.00 84.00 180 ALA A N 1
ATOM 1401 C CA . ALA A 1 180 ? 18.393 5.861 -3.579 1.00 84.00 180 ALA A CA 1
ATOM 1402 C C . ALA A 1 180 ? 17.459 6.563 -4.570 1.00 84.00 180 ALA A C 1
ATOM 1404 O O . ALA A 1 180 ? 16.505 7.237 -4.176 1.00 84.00 180 ALA A O 1
ATOM 1405 N N . THR A 1 181 ? 17.757 6.435 -5.861 1.00 85.00 181 THR A N 1
ATOM 1406 C CA . THR A 1 181 ? 16.843 6.891 -6.908 1.00 85.00 181 THR A CA 1
ATOM 1407 C C . THR A 1 181 ? 16.715 5.828 -7.973 1.00 85.00 181 THR A C 1
ATOM 1409 O O . THR A 1 181 ? 17.704 5.203 -8.344 1.00 85.00 181 THR A O 1
ATOM 1412 N N . VAL A 1 182 ? 15.502 5.619 -8.452 1.00 83.38 182 VAL A N 1
ATOM 1413 C CA . VAL A 1 182 ? 15.178 4.644 -9.481 1.00 83.38 182 VAL A CA 1
ATOM 1414 C C . VAL A 1 182 ? 15.742 5.112 -10.818 1.00 83.38 182 VAL A C 1
ATOM 1416 O O . VAL A 1 182 ? 15.673 6.299 -11.170 1.00 83.38 182 VAL A O 1
ATOM 1419 N N . LEU A 1 183 ? 16.323 4.182 -11.571 1.00 79.88 183 LEU A N 1
ATOM 1420 C CA . LEU A 1 183 ? 16.730 4.431 -12.941 1.00 79.88 183 LEU A CA 1
ATOM 1421 C C . LEU A 1 183 ? 15.467 4.557 -13.800 1.00 79.88 183 LEU A C 1
ATOM 1423 O O . LEU A 1 183 ? 14.703 3.614 -13.980 1.00 79.88 183 LEU A O 1
ATOM 1427 N N . ASN A 1 184 ? 15.229 5.771 -14.285 1.00 74.81 184 ASN A N 1
ATOM 1428 C CA . ASN A 1 184 ? 14.111 6.083 -15.158 1.00 74.81 184 ASN A CA 1
ATOM 1429 C C . ASN A 1 184 ? 14.634 6.294 -16.576 1.00 74.81 184 ASN A C 1
ATOM 1431 O O . ASN A 1 184 ? 15.149 7.370 -16.886 1.00 74.81 184 ASN A O 1
ATOM 1435 N N . ASP A 1 185 ? 14.519 5.263 -17.404 1.00 72.00 185 ASP A N 1
ATOM 1436 C CA . ASP A 1 185 ? 14.755 5.355 -18.840 1.00 72.00 185 ASP A CA 1
ATOM 1437 C C . ASP A 1 185 ? 13.607 4.638 -19.568 1.00 72.00 185 ASP A C 1
ATOM 1439 O O . ASP A 1 185 ? 13.735 3.474 -19.953 1.00 72.00 185 ASP A O 1
ATOM 1443 N N . PRO A 1 186 ? 12.456 5.314 -19.744 1.00 63.34 186 PRO A N 1
ATOM 1444 C CA . PRO A 1 186 ? 11.232 4.677 -20.226 1.00 63.34 186 PRO A CA 1
ATOM 1445 C C . PRO A 1 186 ? 11.336 4.239 -21.695 1.00 63.34 186 PRO A C 1
ATOM 1447 O O . PRO A 1 186 ? 10.456 3.547 -22.197 1.00 63.34 186 PRO A O 1
ATOM 1450 N N . ASN A 1 187 ? 12.403 4.643 -22.396 1.00 65.62 187 ASN A N 1
ATOM 1451 C CA . ASN A 1 187 ? 12.676 4.262 -23.779 1.00 65.62 187 ASN A CA 1
ATOM 1452 C C . ASN A 1 187 ? 13.679 3.102 -23.890 1.00 65.62 187 ASN A C 1
ATOM 1454 O O . ASN A 1 187 ? 13.956 2.652 -25.003 1.00 65.62 187 ASN A O 1
ATOM 1458 N N . ASN A 1 188 ? 14.233 2.626 -22.773 1.00 65.81 188 ASN A N 1
ATOM 1459 C CA . ASN A 1 188 ? 15.240 1.579 -22.756 1.00 65.81 188 ASN A CA 1
ATOM 1460 C C . ASN A 1 188 ? 14.682 0.297 -22.121 1.00 65.81 188 ASN A C 1
ATOM 1462 O O . ASN A 1 188 ? 14.635 0.176 -20.895 1.00 65.81 188 ASN A O 1
ATOM 1466 N N . PRO A 1 189 ? 14.298 -0.700 -22.937 1.00 59.38 189 PRO A N 1
ATOM 1467 C CA . PRO A 1 189 ? 13.693 -1.933 -22.441 1.00 59.38 189 PRO A CA 1
ATOM 1468 C C . PRO A 1 189 ? 14.672 -2.815 -21.652 1.00 59.38 189 PRO A C 1
ATOM 1470 O O . PRO A 1 189 ? 14.241 -3.746 -20.992 1.00 59.38 189 PRO A O 1
ATOM 1473 N N . HIS A 1 190 ? 15.980 -2.536 -21.695 1.00 56.03 190 HIS A N 1
ATOM 1474 C CA . HIS A 1 190 ? 16.973 -3.212 -20.849 1.00 56.03 190 HIS A CA 1
ATOM 1475 C C . HIS A 1 190 ? 17.093 -2.589 -19.451 1.00 56.03 190 HIS A C 1
ATOM 1477 O O . HIS A 1 190 ? 17.852 -3.075 -18.617 1.00 56.03 190 HIS A O 1
ATOM 1483 N N . VAL A 1 191 ? 16.389 -1.481 -19.223 1.00 65.44 191 VAL A N 1
ATOM 1484 C CA . VAL A 1 191 ? 16.387 -0.710 -17.979 1.00 65.44 191 VAL A CA 1
ATOM 1485 C C . VAL A 1 191 ? 15.002 -0.701 -17.351 1.00 65.44 191 VAL A C 1
ATOM 1487 O O . VAL A 1 191 ? 14.890 -0.705 -16.131 1.00 65.44 191 VAL A O 1
ATOM 1490 N N . THR A 1 192 ? 13.949 -0.675 -18.163 1.00 78.00 192 THR A N 1
ATOM 1491 C CA . THR A 1 192 ? 12.568 -0.617 -17.695 1.00 78.00 192 THR A CA 1
ATOM 1492 C C . THR A 1 192 ? 11.730 -1.624 -18.473 1.00 78.00 192 THR A C 1
ATOM 1494 O O . THR A 1 192 ? 11.399 -1.398 -19.637 1.00 78.00 192 THR A O 1
ATOM 1497 N N . GLU A 1 193 ? 11.383 -2.737 -17.826 1.00 88.75 193 GLU A N 1
ATOM 1498 C CA . GLU A 1 193 ? 10.373 -3.668 -18.334 1.00 88.75 193 GLU A CA 1
ATOM 1499 C C . GLU A 1 193 ? 9.015 -3.331 -17.721 1.00 88.75 193 GLU A C 1
ATOM 1501 O O . GLU A 1 193 ? 8.923 -2.844 -16.592 1.00 88.75 193 GLU A O 1
ATOM 1506 N N . VAL A 1 194 ? 7.951 -3.545 -18.492 1.00 92.12 194 VAL A N 1
ATOM 1507 C CA . VAL A 1 194 ? 6.610 -3.086 -18.137 1.00 92.12 194 VAL A CA 1
ATOM 1508 C C . VAL A 1 194 ? 5.598 -4.197 -18.356 1.00 92.12 194 VAL A C 1
ATOM 1510 O O . VAL A 1 194 ? 5.579 -4.845 -19.405 1.00 92.12 194 VAL A O 1
ATOM 1513 N N . GLU A 1 195 ? 4.696 -4.347 -17.396 1.00 95.31 195 GLU A N 1
ATOM 1514 C CA . GLU A 1 195 ? 3.438 -5.061 -17.568 1.00 95.31 195 GLU A CA 1
ATOM 1515 C C . GLU A 1 195 ? 2.254 -4.149 -17.264 1.00 95.31 195 GLU A C 1
ATOM 1517 O O . GLU A 1 195 ? 2.353 -3.217 -16.464 1.00 95.31 195 GLU A O 1
ATOM 1522 N N . PHE A 1 196 ? 1.131 -4.378 -17.940 1.00 98.06 196 PHE A N 1
ATOM 1523 C CA . PHE A 1 196 ? -0.058 -3.562 -17.744 1.00 98.06 196 PHE A CA 1
ATOM 1524 C C . PHE A 1 196 ? -1.343 -4.365 -17.913 1.00 98.06 196 PHE A C 1
ATOM 1526 O O . PHE A 1 196 ? -1.511 -5.085 -18.901 1.00 98.06 196 PHE A O 1
ATOM 1533 N N . TYR A 1 197 ? -2.270 -4.174 -16.978 1.00 98.38 197 TYR A N 1
ATOM 1534 C CA . TYR A 1 197 ? -3.526 -4.908 -16.891 1.00 98.38 197 TYR A CA 1
ATOM 1535 C C . TYR A 1 197 ? -4.719 -3.951 -16.800 1.00 98.38 197 TYR A C 1
ATOM 1537 O O . TYR A 1 197 ? -4.829 -3.140 -15.875 1.00 98.38 197 TYR A O 1
ATOM 1545 N N . ASP A 1 198 ? -5.638 -4.078 -17.758 1.00 97.12 198 ASP A N 1
ATOM 1546 C CA . ASP A 1 198 ? -6.897 -3.335 -17.811 1.00 97.12 198 ASP A CA 1
ATOM 1547 C C . ASP A 1 198 ? -8.052 -4.165 -17.228 1.00 97.12 198 ASP A C 1
ATOM 1549 O O . ASP A 1 198 ? -8.557 -5.096 -17.867 1.00 97.12 198 ASP A O 1
ATOM 1553 N N . TYR A 1 199 ? -8.522 -3.793 -16.034 1.00 96.56 199 TYR A N 1
ATOM 1554 C CA . TYR A 1 199 ? -9.520 -4.569 -15.287 1.00 96.56 199 TYR A CA 1
ATOM 1555 C C . TYR A 1 199 ? -10.935 -4.407 -15.847 1.00 96.56 199 TYR A C 1
ATOM 1557 O O . TYR A 1 199 ? -11.872 -5.025 -15.345 1.00 96.56 199 TYR A O 1
ATOM 1565 N N . ARG A 1 200 ? -11.121 -3.604 -16.902 1.00 95.31 200 ARG A N 1
ATOM 1566 C CA . ARG A 1 200 ? -12.367 -3.601 -17.682 1.00 95.31 200 ARG A CA 1
ATOM 1567 C C . ARG A 1 200 ? -12.525 -4.897 -18.476 1.00 95.31 200 ARG A C 1
ATOM 1569 O O . ARG A 1 200 ? -13.643 -5.274 -18.821 1.00 95.31 200 ARG A O 1
ATOM 1576 N N . THR A 1 201 ? -11.415 -5.570 -18.782 1.00 96.06 201 THR A N 1
ATOM 1577 C CA . THR A 1 201 ? -11.403 -6.820 -19.544 1.00 96.06 201 THR A CA 1
ATOM 1578 C C . THR A 1 201 ? -11.336 -8.034 -18.610 1.00 96.06 201 THR A C 1
ATOM 1580 O O . THR A 1 201 ? -10.676 -7.971 -17.571 1.00 96.06 201 THR A O 1
ATOM 1583 N N . PRO A 1 202 ? -11.962 -9.174 -18.965 1.00 97.06 202 PRO A N 1
ATOM 1584 C CA . PRO A 1 202 ? -11.868 -10.389 -18.156 1.00 97.06 202 PRO A CA 1
ATOM 1585 C C . PRO A 1 202 ? -10.436 -10.896 -17.947 1.00 97.06 202 PRO A C 1
ATOM 1587 O O . PRO A 1 202 ? -10.149 -11.451 -16.890 1.00 97.06 202 PRO A O 1
ATOM 1590 N N . GLY A 1 203 ? -9.558 -10.732 -18.941 1.00 97.31 203 GLY A N 1
ATOM 1591 C CA . GLY A 1 203 ? -8.165 -11.163 -18.855 1.00 97.31 203 GLY A CA 1
ATOM 1592 C C . GLY A 1 203 ? -7.277 -10.190 -18.084 1.00 97.31 203 GLY A C 1
ATOM 1593 O O . GLY A 1 203 ? -6.432 -10.631 -17.318 1.00 97.31 203 GLY A O 1
ATOM 1594 N N . GLY A 1 204 ? -7.510 -8.878 -18.182 1.00 97.44 204 GLY A N 1
ATOM 1595 C CA . GLY A 1 204 ? -6.809 -7.901 -17.347 1.00 97.44 204 GLY A CA 1
ATOM 1596 C C . GLY A 1 204 ? -7.220 -7.982 -15.874 1.00 97.44 204 GLY A C 1
ATOM 1597 O O . GLY A 1 204 ? -6.360 -7.917 -15.008 1.00 97.44 204 GLY A O 1
ATOM 1598 N N . ALA A 1 205 ? -8.499 -8.236 -15.574 1.00 96.12 205 ALA A N 1
ATOM 1599 C CA . ALA A 1 205 ? -8.961 -8.460 -14.198 1.00 96.12 205 ALA A CA 1
ATOM 1600 C C . ALA A 1 205 ? -8.430 -9.762 -13.566 1.00 96.12 205 ALA A C 1
ATOM 1602 O O . ALA A 1 205 ? -8.453 -9.896 -12.348 1.00 96.12 205 ALA A O 1
ATOM 1603 N N . LYS A 1 206 ? -7.985 -10.720 -14.388 1.00 96.88 206 LYS A N 1
ATOM 1604 C CA . LYS A 1 206 ? -7.276 -11.942 -13.967 1.00 96.88 206 LYS A CA 1
ATOM 1605 C C . LYS A 1 206 ? -5.766 -11.845 -14.152 1.00 96.88 206 LYS A C 1
ATOM 1607 O O . LYS A 1 206 ? -5.069 -12.827 -13.944 1.00 96.88 206 LYS A O 1
ATOM 1612 N N . GLU A 1 207 ? -5.290 -10.703 -14.635 1.00 97.31 207 GLU A N 1
ATOM 1613 C CA . GLU A 1 207 ? -3.875 -10.423 -14.855 1.00 97.31 207 GLU A CA 1
ATOM 1614 C C . GLU A 1 207 ? -3.189 -11.435 -15.794 1.00 97.31 207 GLU A C 1
ATOM 1616 O O . GLU A 1 207 ? -2.003 -11.726 -15.684 1.00 97.31 207 GLU A O 1
ATOM 1621 N N . THR A 1 208 ? -3.947 -11.982 -16.750 1.00 96.81 208 THR A N 1
ATOM 1622 C CA . THR A 1 208 ? -3.444 -12.905 -17.782 1.00 96.81 208 THR A CA 1
ATOM 1623 C C . THR A 1 208 ? -3.156 -12.211 -19.108 1.00 96.81 208 THR A C 1
ATOM 1625 O O . THR A 1 208 ? -2.370 -12.713 -19.909 1.00 96.81 208 THR A O 1
ATOM 1628 N N . ASP A 1 209 ? -3.783 -11.056 -19.344 1.00 97.06 209 ASP A N 1
ATOM 1629 C CA . ASP A 1 209 ? -3.714 -10.333 -20.615 1.00 97.06 209 ASP A CA 1
ATOM 1630 C C . ASP A 1 209 ? -2.853 -9.075 -20.446 1.00 97.06 209 ASP A C 1
ATOM 1632 O O . ASP A 1 209 ? -3.359 -7.961 -20.283 1.00 97.06 209 ASP A O 1
ATOM 1636 N N . ASN A 1 210 ? -1.530 -9.260 -20.462 1.00 96.44 210 ASN A N 1
ATOM 1637 C CA . ASN A 1 210 ? -0.575 -8.155 -20.399 1.00 96.44 210 ASN A CA 1
ATOM 1638 C C . ASN A 1 210 ? -0.631 -7.311 -21.688 1.00 96.44 210 ASN A C 1
ATOM 1640 O O . ASN A 1 210 ? -0.360 -7.789 -22.790 1.00 96.44 210 ASN A O 1
ATOM 1644 N N . THR A 1 211 ? -0.947 -6.026 -21.532 1.00 96.88 211 THR A N 1
ATOM 1645 C CA . THR A 1 211 ? -1.066 -5.031 -22.609 1.00 96.88 211 THR A CA 1
ATOM 1646 C C . THR A 1 211 ? -0.083 -3.872 -22.426 1.00 96.88 211 THR A C 1
ATOM 1648 O O . THR A 1 211 ? -0.416 -2.705 -22.642 1.00 96.88 211 THR A O 1
ATOM 1651 N N . SER A 1 212 ? 1.158 -4.187 -22.052 1.00 94.19 212 SER A N 1
ATOM 1652 C CA . SER A 1 212 ? 2.236 -3.230 -21.745 1.00 94.19 212 SER A CA 1
ATOM 1653 C C . SER A 1 212 ? 2.559 -2.197 -22.831 1.00 94.19 212 SER A C 1
ATOM 1655 O O . SER A 1 212 ? 3.113 -1.142 -22.535 1.00 94.19 212 SER A O 1
ATOM 1657 N N . THR A 1 213 ? 2.197 -2.456 -24.089 1.00 93.12 213 THR A N 1
ATOM 1658 C CA . THR A 1 213 ? 2.422 -1.535 -25.220 1.00 93.12 213 THR A CA 1
ATOM 1659 C C . THR A 1 213 ? 1.224 -0.627 -25.527 1.00 93.12 213 THR A C 1
ATOM 1661 O O . THR A 1 213 ? 1.280 0.203 -26.443 1.00 93.12 213 THR A O 1
ATOM 1664 N N . SER A 1 214 ? 0.131 -0.757 -24.769 1.00 95.38 214 SER A N 1
ATOM 1665 C CA . SER A 1 214 ? -1.085 0.038 -24.953 1.00 95.38 214 SER A CA 1
ATOM 1666 C C . SER A 1 214 ? -0.845 1.544 -24.730 1.00 95.38 214 SER A C 1
ATOM 1668 O O . SER A 1 214 ? 0.126 1.957 -24.082 1.00 95.38 214 SER A O 1
ATOM 1670 N N . PRO A 1 215 ? -1.692 2.421 -25.298 1.00 94.12 215 PRO A N 1
ATOM 1671 C CA . PRO A 1 215 ? -1.710 3.840 -24.939 1.00 94.12 215 PRO A CA 1
ATOM 1672 C C . PRO A 1 215 ? -1.882 4.075 -23.430 1.00 94.12 215 PRO A C 1
ATOM 1674 O O . PRO A 1 215 ? -1.209 4.937 -22.871 1.00 94.12 215 PRO A O 1
ATOM 1677 N N . GLU A 1 216 ? -2.729 3.285 -22.772 1.00 94.62 216 GLU A N 1
ATOM 1678 C CA . GLU A 1 216 ? -3.004 3.353 -21.337 1.00 94.62 216 GLU A CA 1
ATOM 1679 C C . GLU A 1 216 ? -1.771 2.997 -20.498 1.00 94.62 216 GLU A C 1
ATOM 1681 O O . GLU A 1 216 ? -1.440 3.735 -19.571 1.00 94.62 216 GLU A O 1
ATOM 1686 N N . ALA A 1 217 ? -1.034 1.944 -20.870 1.00 94.44 217 ALA A N 1
ATOM 1687 C CA . ALA A 1 217 ? 0.224 1.580 -20.219 1.00 94.44 217 ALA A CA 1
ATOM 1688 C C . ALA A 1 217 ? 1.259 2.711 -20.302 1.00 94.44 217 ALA A C 1
ATOM 1690 O O . ALA A 1 217 ? 1.879 3.069 -19.302 1.00 94.44 217 ALA A O 1
ATOM 1691 N N . ARG A 1 218 ? 1.404 3.331 -21.482 1.00 90.56 218 ARG A N 1
ATOM 1692 C CA . ARG A 1 218 ? 2.313 4.471 -21.688 1.00 90.56 218 ARG A CA 1
ATOM 1693 C C . ARG A 1 218 ? 1.911 5.687 -20.856 1.00 90.56 218 ARG A C 1
ATOM 1695 O O . ARG A 1 218 ? 2.775 6.329 -20.265 1.00 90.56 218 ARG A O 1
ATOM 1702 N N . ALA A 1 219 ? 0.614 5.985 -20.783 1.00 90.62 219 ALA A N 1
ATOM 1703 C CA . ALA A 1 219 ? 0.102 7.075 -19.959 1.00 90.62 219 ALA A CA 1
ATOM 1704 C C . ALA A 1 219 ? 0.335 6.816 -18.460 1.00 90.62 219 ALA A C 1
ATOM 1706 O O . ALA A 1 219 ? 0.785 7.711 -17.747 1.00 90.62 219 ALA A O 1
ATOM 1707 N N . ALA A 1 220 ? 0.088 5.591 -17.983 1.00 92.38 220 ALA A N 1
ATOM 1708 C CA . ALA A 1 220 ? 0.352 5.206 -16.599 1.00 92.38 220 ALA A CA 1
ATOM 1709 C C . ALA A 1 220 ? 1.850 5.301 -16.261 1.00 92.38 220 ALA A C 1
ATOM 1711 O O . ALA A 1 220 ? 2.211 5.900 -15.249 1.00 92.38 220 ALA A O 1
ATOM 1712 N N . LEU A 1 221 ? 2.724 4.802 -17.143 1.00 90.44 221 LEU A N 1
ATOM 1713 C CA . LEU A 1 221 ? 4.177 4.896 -16.982 1.00 90.44 221 LEU A CA 1
ATOM 1714 C C . LEU A 1 221 ? 4.646 6.354 -16.907 1.00 90.44 221 LEU A C 1
ATOM 1716 O O . LEU A 1 221 ? 5.456 6.695 -16.046 1.00 90.44 221 LEU A O 1
ATOM 1720 N N . GLN A 1 222 ? 4.098 7.228 -17.756 1.00 87.38 222 GLN A N 1
ATOM 1721 C CA . GLN A 1 222 ? 4.396 8.660 -17.735 1.00 87.38 222 GLN A CA 1
ATOM 1722 C C . GLN A 1 222 ? 3.941 9.328 -16.429 1.00 87.38 222 GLN A C 1
ATOM 1724 O O . GLN A 1 222 ? 4.666 10.166 -15.898 1.00 87.38 222 GLN A O 1
ATOM 1729 N N . LEU A 1 223 ? 2.779 8.959 -15.880 1.00 88.31 223 LEU A N 1
ATOM 1730 C CA . LEU A 1 223 ? 2.319 9.462 -14.578 1.00 88.31 223 LEU A CA 1
ATOM 1731 C C . LEU A 1 223 ? 3.210 8.979 -13.425 1.00 88.31 223 LEU A C 1
ATOM 1733 O O . LEU A 1 223 ? 3.499 9.742 -12.500 1.00 88.31 223 LEU A O 1
ATOM 1737 N N . LEU A 1 224 ? 3.642 7.717 -13.475 1.00 89.62 224 LEU A N 1
ATOM 1738 C CA . LEU A 1 224 ? 4.492 7.120 -12.452 1.00 89.62 224 LEU A CA 1
ATOM 1739 C C . LEU A 1 224 ? 5.901 7.703 -12.471 1.00 89.62 224 LEU A C 1
ATOM 1741 O O . LEU A 1 224 ? 6.355 8.231 -11.458 1.00 89.62 224 LEU A O 1
ATOM 1745 N N . MET A 1 225 ? 6.598 7.572 -13.599 1.00 84.19 225 MET A N 1
ATOM 1746 C CA . MET A 1 225 ? 8.031 7.845 -13.707 1.00 84.19 225 MET A CA 1
ATOM 1747 C C . MET A 1 225 ? 8.334 9.262 -14.204 1.00 84.19 225 MET A C 1
ATOM 1749 O O . MET A 1 225 ? 9.415 9.788 -13.936 1.00 84.19 225 MET A O 1
ATOM 1753 N N . GLY A 1 226 ? 7.378 9.912 -14.867 1.00 78.19 226 GLY A N 1
ATOM 1754 C CA . GLY A 1 226 ? 7.529 11.243 -15.453 1.00 78.19 226 GLY A CA 1
ATOM 1755 C C . GLY A 1 226 ? 7.889 11.192 -16.935 1.00 78.19 226 GLY A C 1
ATOM 1756 O O . GLY A 1 226 ? 8.157 10.133 -17.500 1.00 78.19 226 GLY A O 1
ATOM 1757 N N . SER A 1 227 ? 7.907 12.364 -17.569 1.00 64.12 227 SER A N 1
ATOM 1758 C CA . SER A 1 227 ? 8.363 12.561 -18.948 1.00 64.12 227 SER A CA 1
ATOM 1759 C C . SER A 1 227 ? 9.558 13.517 -18.963 1.00 64.12 227 SER A C 1
ATOM 1761 O O . SER A 1 227 ? 9.587 14.445 -18.157 1.00 64.12 227 SER A O 1
ATOM 1763 N N . PRO A 1 228 ? 10.509 13.383 -19.905 1.00 50.06 228 PRO A N 1
ATOM 1764 C CA . PRO A 1 228 ? 11.523 14.411 -20.148 1.00 50.06 228 PRO A CA 1
ATOM 1765 C C . PRO A 1 228 ? 10.949 15.778 -20.572 1.00 50.06 228 PRO A C 1
ATOM 1767 O O . PRO A 1 228 ? 11.709 16.738 -20.664 1.00 50.06 228 PRO A O 1
ATOM 1770 N N . ILE A 1 229 ? 9.650 15.858 -20.897 1.00 50.09 229 ILE A N 1
ATOM 1771 C CA . ILE A 1 229 ? 9.025 16.999 -21.587 1.00 50.09 229 ILE A CA 1
ATOM 1772 C C . ILE A 1 229 ? 8.014 17.767 -20.709 1.00 50.09 229 ILE A C 1
ATOM 1774 O O . ILE A 1 229 ? 7.769 18.934 -20.995 1.00 50.09 229 ILE A O 1
ATOM 1778 N N . ASP A 1 230 ? 7.491 17.193 -19.615 1.00 45.12 230 ASP A N 1
ATOM 1779 C CA . ASP A 1 230 ? 6.412 17.818 -18.828 1.00 45.12 230 ASP A CA 1
ATOM 1780 C C . ASP A 1 230 ? 6.716 17.886 -17.322 1.00 45.12 230 ASP A C 1
ATOM 1782 O O . ASP A 1 230 ? 7.053 16.883 -16.695 1.00 45.12 230 ASP A O 1
ATOM 1786 N N . GLU A 1 231 ? 6.501 19.067 -16.726 1.00 43.06 231 GLU A N 1
ATOM 1787 C CA . GLU A 1 231 ? 6.616 19.387 -15.288 1.00 43.06 231 GLU A CA 1
ATOM 1788 C C . GLU A 1 231 ? 5.537 18.722 -14.400 1.00 43.06 231 GLU A C 1
ATOM 1790 O O . GLU A 1 231 ? 5.249 19.190 -13.295 1.00 43.06 231 GLU A O 1
ATOM 1795 N N . ILE A 1 232 ? 4.908 17.629 -14.843 1.00 51.59 232 ILE A N 1
ATOM 1796 C CA . ILE A 1 232 ? 4.084 16.825 -13.936 1.00 51.59 232 ILE A CA 1
ATOM 1797 C C . ILE A 1 232 ? 5.060 16.152 -12.978 1.00 51.59 232 ILE A C 1
ATOM 1799 O O . ILE A 1 232 ? 5.824 15.282 -13.396 1.00 51.59 232 ILE A O 1
ATOM 1803 N N . LEU A 1 233 ? 5.058 16.565 -11.705 1.00 57.12 233 LEU A N 1
ATOM 1804 C CA . LEU A 1 233 ? 5.831 15.874 -10.677 1.00 57.12 233 LEU A CA 1
ATOM 1805 C C . LEU A 1 233 ? 5.400 14.401 -10.684 1.00 57.12 233 LEU A C 1
ATOM 1807 O O . LEU A 1 233 ? 4.242 14.115 -10.368 1.00 57.12 233 LEU A O 1
ATOM 1811 N N . PRO A 1 234 ? 6.293 13.477 -11.071 1.00 75.94 234 PRO A N 1
ATOM 1812 C CA . PRO A 1 234 ? 5.928 12.079 -11.197 1.00 75.94 234 PRO A CA 1
ATOM 1813 C C . PRO A 1 234 ? 5.516 11.527 -9.839 1.00 75.94 234 PRO A C 1
ATOM 1815 O O . PRO A 1 234 ? 6.083 11.921 -8.814 1.00 75.94 234 PRO A O 1
ATOM 1818 N N . GLN A 1 235 ? 4.567 10.589 -9.821 1.00 88.56 235 GLN A N 1
ATOM 1819 C CA . GLN A 1 235 ? 4.104 9.991 -8.564 1.00 88.56 235 GLN A CA 1
ATOM 1820 C C . GLN A 1 235 ? 5.256 9.332 -7.786 1.00 88.56 235 GLN A C 1
ATOM 1822 O O . GLN A 1 235 ? 5.281 9.344 -6.553 1.00 88.56 235 GLN A O 1
ATOM 1827 N N . LEU A 1 236 ? 6.269 8.841 -8.509 1.00 86.62 236 LEU A N 1
ATOM 1828 C CA . LEU A 1 236 ? 7.534 8.388 -7.946 1.00 86.62 236 LEU A CA 1
ATOM 1829 C C . LEU A 1 236 ? 8.204 9.471 -7.081 1.00 86.62 236 LEU A C 1
ATOM 1831 O O . LEU A 1 236 ? 8.643 9.176 -5.977 1.00 86.62 236 LEU A O 1
ATOM 1835 N N . ALA A 1 237 ? 8.282 10.722 -7.540 1.00 83.81 237 ALA A N 1
ATOM 1836 C CA . ALA A 1 237 ? 8.914 11.815 -6.795 1.00 83.81 237 ALA A CA 1
ATOM 1837 C C . ALA A 1 237 ? 8.032 12.363 -5.664 1.00 83.81 237 ALA A C 1
ATOM 1839 O O . ALA A 1 237 ? 8.554 12.785 -4.631 1.00 83.81 237 ALA A O 1
ATOM 1840 N N . SER A 1 238 ? 6.708 12.365 -5.840 1.00 85.44 238 SER A N 1
ATOM 1841 C CA . SER A 1 238 ? 5.781 12.882 -4.829 1.00 85.44 238 SER A CA 1
ATOM 1842 C C . SER A 1 238 ? 5.502 11.901 -3.691 1.00 85.44 238 SER A C 1
ATOM 1844 O O . SER A 1 238 ? 5.042 12.330 -2.632 1.00 85.44 238 SER A O 1
ATOM 1846 N N .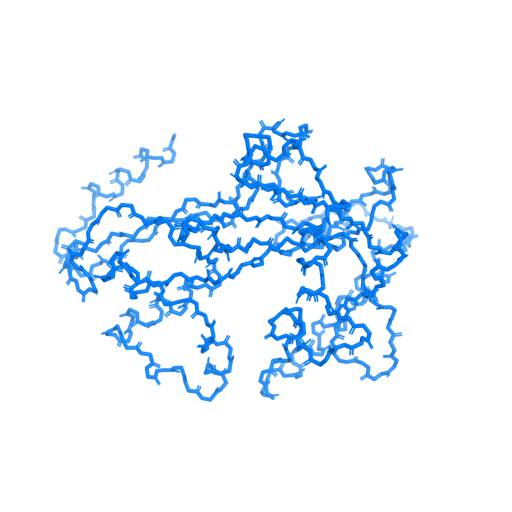 GLU A 1 239 ? 5.772 10.606 -3.879 1.00 88.50 239 GLU A N 1
ATOM 1847 C CA . GLU A 1 239 ? 5.464 9.577 -2.883 1.00 88.50 239 GLU A CA 1
ATOM 1848 C C . GLU A 1 239 ? 6.651 8.669 -2.549 1.00 88.50 239 GLU A C 1
ATOM 1850 O O . GLU A 1 239 ? 7.157 8.759 -1.432 1.00 88.50 239 GLU A O 1
ATOM 1855 N N . LEU A 1 240 ? 7.115 7.832 -3.485 1.00 88.50 240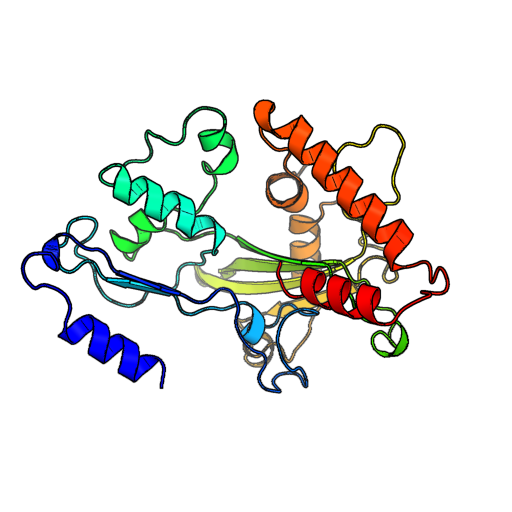 LEU A N 1
ATOM 1856 C CA . LEU A 1 240 ? 8.131 6.799 -3.209 1.00 88.50 240 LEU A CA 1
ATOM 1857 C C . LEU A 1 240 ? 9.530 7.373 -2.923 1.00 88.50 240 LEU A C 1
ATOM 1859 O O . LEU A 1 240 ? 10.227 6.894 -2.037 1.00 88.50 240 LEU A O 1
ATOM 1863 N N . GLN A 1 241 ? 9.930 8.421 -3.644 1.00 87.69 241 GLN A N 1
ATOM 1864 C CA . GLN A 1 241 ? 11.225 9.102 -3.502 1.00 87.69 241 GLN A CA 1
ATOM 1865 C C . GLN A 1 241 ? 11.098 10.477 -2.845 1.00 87.69 241 GLN A C 1
ATOM 1867 O O . GLN A 1 241 ? 12.027 11.290 -2.906 1.00 87.69 241 GLN A O 1
ATOM 1872 N N . ARG A 1 242 ? 9.936 10.779 -2.256 1.00 89.44 242 ARG A N 1
ATOM 1873 C CA . ARG A 1 242 ? 9.757 12.041 -1.549 1.00 89.44 242 ARG A CA 1
ATOM 1874 C C . ARG A 1 242 ? 10.696 12.046 -0.337 1.00 89.44 242 ARG A C 1
ATOM 1876 O O . ARG A 1 242 ? 10.600 11.132 0.483 1.00 89.44 242 ARG A O 1
ATOM 1883 N N . PRO A 1 243 ? 11.560 13.064 -0.177 1.00 89.50 243 PRO A N 1
ATOM 1884 C CA . PRO A 1 243 ? 12.463 13.124 0.962 1.00 89.50 243 PRO A CA 1
ATOM 1885 C C . PRO A 1 243 ? 11.710 13.067 2.289 1.00 89.50 243 PRO A C 1
ATOM 1887 O O . PRO A 1 243 ? 10.632 13.662 2.442 1.00 89.50 243 PRO A O 1
ATOM 1890 N N . LEU A 1 244 ? 12.311 12.386 3.265 1.00 92.81 244 LEU A N 1
ATOM 1891 C CA . LEU A 1 244 ? 11.805 12.420 4.629 1.00 92.81 244 LEU A CA 1
ATOM 1892 C C . LEU A 1 244 ? 11.897 13.855 5.193 1.00 92.81 244 LEU A C 1
ATOM 1894 O O . LEU A 1 244 ? 12.699 14.667 4.707 1.00 92.81 244 LEU A O 1
ATOM 1898 N N . PRO A 1 245 ? 11.095 14.186 6.223 1.00 95.31 245 PRO A N 1
ATOM 1899 C CA . PRO A 1 245 ? 11.265 15.426 6.972 1.00 95.31 245 PRO A CA 1
ATOM 1900 C C . PRO A 1 245 ? 12.714 15.633 7.414 1.00 95.31 245 PRO A C 1
ATOM 1902 O O . PRO A 1 245 ? 13.434 14.661 7.647 1.00 95.31 245 PRO A O 1
ATOM 1905 N N . ALA A 1 246 ? 13.138 16.894 7.546 1.00 95.19 246 ALA A N 1
ATOM 1906 C CA . ALA A 1 246 ? 14.531 17.257 7.830 1.00 95.19 246 ALA A CA 1
ATOM 1907 C C . ALA A 1 246 ? 15.113 16.486 9.029 1.00 95.19 246 ALA A C 1
ATOM 1909 O O . ALA A 1 246 ? 16.239 15.995 8.965 1.00 95.19 246 ALA A O 1
ATOM 1910 N N . THR A 1 247 ? 14.304 16.292 10.074 1.00 97.12 247 THR A N 1
ATOM 1911 C CA . THR A 1 247 ? 14.630 15.512 11.277 1.00 97.12 247 THR A CA 1
ATOM 1912 C C . THR A 1 247 ? 15.099 14.083 10.976 1.00 97.12 247 THR A C 1
ATOM 1914 O O . THR A 1 247 ? 15.944 13.545 11.689 1.00 97.12 247 THR A O 1
ATOM 1917 N N . TYR A 1 248 ? 14.590 13.463 9.910 1.00 95.19 248 TYR A N 1
ATOM 1918 C CA . TYR A 1 248 ? 14.861 12.070 9.550 1.00 95.19 248 TYR A CA 1
ATOM 1919 C C . TYR A 1 248 ? 15.815 11.915 8.358 1.00 95.19 248 TYR A C 1
ATOM 1921 O O . TYR A 1 248 ? 16.135 10.788 7.982 1.00 95.19 248 TYR A O 1
ATOM 1929 N N . GLN A 1 249 ? 16.323 13.006 7.776 1.00 93.62 249 GLN A N 1
ATOM 1930 C CA . GLN A 1 249 ? 17.227 12.931 6.619 1.00 93.62 249 GLN A CA 1
ATOM 1931 C C . GLN A 1 249 ? 18.555 12.236 6.942 1.00 93.62 249 GLN A C 1
ATOM 1933 O O . GLN A 1 249 ? 19.073 11.488 6.117 1.00 93.62 249 GLN A O 1
ATOM 1938 N N . SER A 1 250 ? 19.084 12.405 8.158 1.00 93.81 250 SER A N 1
ATOM 1939 C CA . SER A 1 250 ? 20.280 11.670 8.594 1.00 93.81 250 SER A CA 1
ATOM 1940 C C . SER A 1 250 ? 20.034 10.158 8.646 1.00 93.81 250 SER A C 1
ATOM 1942 O O . SER A 1 250 ? 20.898 9.382 8.243 1.00 93.81 250 SER A O 1
ATOM 1944 N N . ALA A 1 251 ? 18.846 9.736 9.098 1.00 93.31 251 ALA A N 1
ATOM 1945 C CA . ALA A 1 251 ? 18.455 8.328 9.097 1.00 93.31 251 ALA A CA 1
ATOM 1946 C C . ALA A 1 251 ? 18.263 7.808 7.664 1.00 93.31 251 ALA A C 1
ATOM 1948 O O . ALA A 1 251 ? 18.772 6.742 7.339 1.00 93.31 251 ALA A O 1
ATOM 1949 N N . GLN A 1 252 ? 17.631 8.595 6.785 1.00 91.69 252 GLN A N 1
ATOM 1950 C CA . GLN A 1 252 ? 17.498 8.279 5.359 1.00 91.69 252 GLN A CA 1
ATOM 1951 C C . GLN A 1 252 ? 18.865 8.037 4.698 1.00 91.69 252 GLN A C 1
ATOM 1953 O O . GLN A 1 252 ? 19.059 7.027 4.021 1.00 91.69 252 GLN A O 1
ATOM 1958 N N . ALA A 1 253 ? 19.830 8.929 4.945 1.00 90.00 253 ALA A N 1
ATOM 1959 C CA . ALA A 1 253 ? 21.187 8.813 4.419 1.00 90.00 253 ALA A CA 1
ATOM 1960 C C . ALA A 1 253 ? 21.918 7.574 4.953 1.00 90.00 253 ALA A C 1
ATOM 1962 O O . ALA A 1 253 ? 22.602 6.887 4.191 1.00 90.00 253 ALA A O 1
ATOM 1963 N N . ALA A 1 254 ? 21.748 7.257 6.240 1.00 89.94 254 ALA A N 1
ATOM 1964 C CA . ALA A 1 254 ? 22.313 6.053 6.843 1.00 89.94 254 ALA A CA 1
ATOM 1965 C C . ALA A 1 254 ? 21.703 4.770 6.249 1.00 89.94 254 ALA A C 1
ATOM 1967 O O . ALA A 1 254 ? 22.443 3.855 5.891 1.00 89.94 254 ALA A O 1
ATOM 1968 N N . SER A 1 255 ? 20.378 4.721 6.074 1.00 88.50 255 SER A N 1
ATOM 1969 C CA . SER A 1 255 ? 19.687 3.602 5.420 1.00 88.50 255 SER A CA 1
ATOM 1970 C C . SER A 1 255 ? 20.145 3.418 3.976 1.00 88.50 255 SER A C 1
ATOM 1972 O O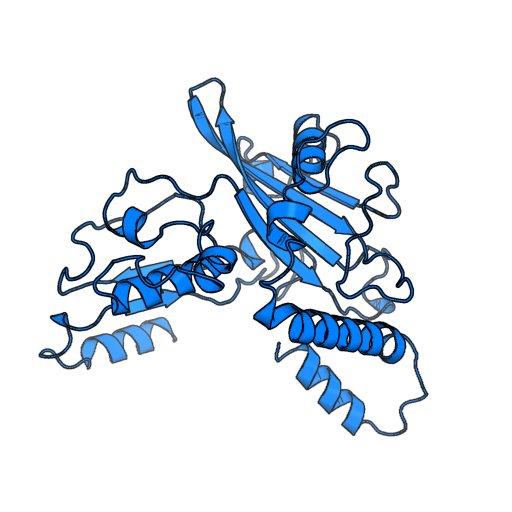 . SER A 1 255 ? 20.418 2.294 3.562 1.00 88.50 255 SER A O 1
ATOM 1974 N N . TYR A 1 256 ? 20.315 4.507 3.220 1.00 88.75 256 TYR A N 1
ATOM 1975 C CA . TYR A 1 256 ? 20.845 4.420 1.861 1.00 88.75 256 TYR A CA 1
ATOM 1976 C C . TYR A 1 256 ? 22.286 3.897 1.836 1.00 88.75 256 TYR A C 1
ATOM 1978 O O . TYR A 1 256 ? 22.620 3.036 1.025 1.00 88.75 256 TYR A O 1
ATOM 1986 N N . ALA A 1 257 ? 23.148 4.359 2.746 1.00 85.88 257 ALA A N 1
ATOM 1987 C CA . ALA A 1 257 ? 24.506 3.834 2.861 1.00 85.88 257 ALA A CA 1
ATOM 1988 C C . ALA A 1 257 ? 24.522 2.327 3.182 1.00 85.88 257 ALA A C 1
ATOM 1990 O O . ALA A 1 257 ? 25.348 1.602 2.625 1.00 85.88 257 ALA A O 1
ATOM 1991 N N . ALA A 1 258 ? 23.596 1.851 4.023 1.00 84.50 258 ALA A N 1
ATOM 1992 C CA . ALA A 1 258 ? 23.443 0.433 4.337 1.00 84.50 258 ALA A CA 1
ATOM 1993 C C . ALA A 1 258 ? 22.969 -0.390 3.128 1.00 84.50 258 ALA A C 1
ATOM 1995 O O . ALA A 1 258 ? 23.561 -1.433 2.853 1.00 84.50 258 ALA A O 1
ATOM 1996 N N . LEU A 1 259 ? 21.977 0.101 2.371 1.00 80.38 259 LEU A N 1
ATOM 1997 C CA . LEU A 1 259 ? 21.531 -0.525 1.119 1.00 80.38 259 LEU A CA 1
ATOM 1998 C C . LEU A 1 259 ? 22.701 -0.674 0.143 1.00 80.38 259 LEU A C 1
ATOM 2000 O O . LEU A 1 259 ? 22.970 -1.769 -0.336 1.00 80.38 259 LEU A O 1
ATOM 2004 N N . ARG A 1 260 ? 23.470 0.397 -0.079 1.00 81.44 260 ARG A N 1
ATOM 2005 C CA . ARG A 1 260 ? 24.635 0.345 -0.974 1.00 81.44 260 ARG A CA 1
ATOM 2006 C C . ARG A 1 260 ? 25.708 -0.618 -0.497 1.00 81.44 260 ARG A C 1
ATOM 2008 O O . ARG A 1 260 ? 26.308 -1.325 -1.301 1.00 81.44 260 ARG A O 1
ATOM 2015 N N . TRP A 1 261 ? 25.984 -0.630 0.807 1.00 81.31 261 TRP A N 1
ATOM 2016 C CA . TRP A 1 261 ? 26.913 -1.600 1.372 1.00 81.31 261 TRP A CA 1
ATOM 2017 C C . TRP A 1 261 ? 26.429 -3.022 1.093 1.00 81.31 261 TRP A C 1
ATOM 2019 O O . TRP A 1 261 ? 27.228 -3.861 0.684 1.00 81.31 261 TRP A O 1
ATOM 2029 N N . TYR A 1 262 ? 25.133 -3.283 1.253 1.00 73.06 262 TYR A N 1
ATOM 2030 C CA . TYR A 1 262 ? 24.548 -4.574 0.929 1.00 73.06 262 TYR A CA 1
ATOM 2031 C C . TYR A 1 262 ? 24.699 -4.901 -0.562 1.00 73.06 262 TYR A C 1
ATOM 2033 O O . TYR A 1 262 ? 25.279 -5.930 -0.878 1.00 73.06 262 TYR A O 1
ATOM 2041 N N . GLU A 1 263 ? 24.297 -4.023 -1.482 1.00 70.06 263 GLU A N 1
ATOM 2042 C CA . GLU A 1 263 ? 24.397 -4.261 -2.933 1.00 70.06 263 GLU A CA 1
ATOM 2043 C C . GLU A 1 263 ? 25.832 -4.562 -3.398 1.00 70.06 263 GLU A C 1
ATOM 2045 O O . GLU A 1 263 ? 26.044 -5.425 -4.250 1.00 70.06 263 GLU A O 1
ATOM 2050 N N . ILE A 1 264 ? 26.832 -3.894 -2.810 1.00 70.12 264 ILE A N 1
ATOM 2051 C CA . ILE A 1 264 ? 28.254 -4.121 -3.114 1.00 70.12 264 ILE A CA 1
ATOM 2052 C C . ILE A 1 264 ? 28.746 -5.468 -2.561 1.00 70.12 264 ILE A C 1
ATOM 2054 O O . ILE A 1 264 ? 29.558 -6.135 -3.203 1.00 70.12 264 ILE A O 1
ATOM 2058 N N . ASN A 1 265 ? 28.299 -5.861 -1.363 1.00 68.19 265 ASN A N 1
ATOM 2059 C CA . ASN A 1 265 ? 28.862 -6.997 -0.619 1.00 68.19 265 ASN A CA 1
ATOM 2060 C C . ASN A 1 265 ? 28.007 -8.274 -0.658 1.00 68.19 265 ASN A C 1
ATOM 2062 O O . ASN A 1 265 ? 28.480 -9.328 -0.240 1.00 68.19 265 ASN A O 1
ATOM 2066 N N . ALA A 1 266 ? 26.758 -8.200 -1.110 1.00 60.16 266 ALA A N 1
ATOM 2067 C CA . ALA A 1 266 ? 25.894 -9.353 -1.351 1.00 60.16 266 ALA A CA 1
ATOM 2068 C C . ALA A 1 266 ? 26.107 -9.924 -2.763 1.00 60.16 266 ALA A C 1
ATOM 2070 O O . ALA A 1 266 ? 26.001 -11.131 -2.950 1.00 60.16 266 ALA A O 1
ATOM 2071 N N . ASN A 1 267 ? 26.498 -9.079 -3.728 1.00 50.50 267 ASN A N 1
ATOM 2072 C CA . ASN A 1 267 ? 26.771 -9.478 -5.116 1.00 50.50 267 ASN A CA 1
ATOM 2073 C C . ASN A 1 267 ? 28.242 -9.838 -5.395 1.00 50.50 267 ASN A C 1
ATOM 2075 O O . ASN A 1 267 ? 28.572 -10.254 -6.504 1.00 50.50 267 ASN A O 1
ATOM 2079 N N . ASN A 1 268 ? 29.136 -9.696 -4.412 1.00 42.22 268 ASN A N 1
ATOM 2080 C CA . ASN A 1 268 ? 30.514 -10.175 -4.502 1.00 42.22 268 ASN A CA 1
ATOM 2081 C C . ASN A 1 268 ? 30.635 -11.474 -3.698 1.00 42.22 268 ASN A C 1
ATOM 2083 O O . ASN A 1 268 ? 30.539 -11.418 -2.469 1.00 42.22 268 ASN A O 1
ATOM 2087 N N . PRO A 1 269 ? 30.896 -12.635 -4.328 1.00 42.41 269 PRO A N 1
ATOM 2088 C CA . PRO A 1 269 ? 31.249 -13.834 -3.597 1.00 42.41 269 PRO A CA 1
ATOM 2089 C C . PRO A 1 269 ? 32.693 -13.654 -3.130 1.00 42.41 269 PRO A C 1
ATOM 2091 O O . PRO A 1 269 ? 33.635 -14.197 -3.705 1.00 42.41 269 PRO A O 1
ATOM 2094 N N . VAL A 1 270 ? 32.900 -12.869 -2.072 1.00 38.25 270 VAL A N 1
ATOM 2095 C CA . VAL A 1 270 ? 34.030 -13.163 -1.197 1.00 38.25 270 VAL A CA 1
ATOM 2096 C C . VAL A 1 270 ? 33.774 -14.594 -0.757 1.00 38.25 270 VAL A C 1
ATOM 2098 O O . VAL A 1 270 ? 32.737 -14.860 -0.161 1.00 38.25 270 VAL A O 1
ATOM 2101 N N . ILE A 1 271 ? 34.649 -15.514 -1.169 1.00 42.56 271 ILE A N 1
ATOM 2102 C CA . ILE A 1 271 ? 34.605 -16.934 -0.816 1.00 42.56 271 ILE A CA 1
ATOM 2103 C C . ILE A 1 271 ? 34.265 -17.029 0.675 1.00 42.56 271 ILE A C 1
ATOM 2105 O O . ILE A 1 271 ? 35.093 -16.698 1.522 1.00 42.56 271 ILE A O 1
ATOM 2109 N N . LEU A 1 272 ? 33.019 -17.401 0.972 1.00 42.06 272 LEU A N 1
ATOM 2110 C CA . LEU A 1 272 ? 32.501 -17.458 2.331 1.00 42.06 272 LEU A CA 1
ATOM 2111 C C . LEU A 1 272 ? 33.155 -18.656 3.011 1.00 42.06 272 LEU A C 1
ATOM 2113 O O . LEU A 1 272 ? 33.102 -19.777 2.502 1.00 42.06 272 LEU A O 1
ATOM 2117 N N . THR A 1 273 ? 33.839 -18.413 4.123 1.00 45.78 273 THR A N 1
ATOM 2118 C CA . THR A 1 273 ? 34.654 -19.428 4.798 1.00 45.78 273 THR A CA 1
ATOM 2119 C C . THR A 1 273 ? 33.857 -20.291 5.775 1.00 45.78 273 THR A C 1
ATOM 2121 O O . THR A 1 273 ? 34.404 -21.277 6.271 1.00 45.78 273 THR A O 1
ATOM 2124 N N . SER A 1 274 ? 32.572 -20.010 6.023 1.00 51.59 274 SER A N 1
ATOM 2125 C CA . SER A 1 274 ? 31.715 -20.896 6.818 1.00 51.59 274 SER A CA 1
ATOM 2126 C C . SER A 1 274 ? 30.233 -20.844 6.424 1.00 51.59 274 SER A C 1
ATOM 2128 O O . SER A 1 274 ? 29.708 -19.835 5.959 1.00 51.59 274 SER A O 1
ATOM 2130 N N . ALA A 1 275 ? 29.549 -21.976 6.614 1.00 49.50 275 ALA A N 1
ATOM 2131 C CA . ALA A 1 275 ? 28.120 -22.147 6.346 1.00 49.50 275 ALA A CA 1
ATOM 2132 C C . ALA A 1 275 ? 27.212 -21.340 7.302 1.00 49.50 275 ALA A C 1
ATOM 2134 O O . ALA A 1 275 ? 26.079 -21.032 6.948 1.00 49.50 275 ALA A O 1
ATOM 2135 N N . GLU A 1 276 ? 27.723 -20.949 8.472 1.00 47.25 276 GLU A N 1
ATOM 2136 C CA . GLU A 1 276 ? 26.998 -20.184 9.500 1.00 47.25 276 GLU A CA 1
ATOM 2137 C C . GLU A 1 276 ? 26.666 -18.748 9.054 1.00 47.25 276 GLU A C 1
ATOM 2139 O O . GLU A 1 276 ? 25.553 -18.274 9.274 1.00 47.25 276 GLU A O 1
ATOM 2144 N N . GLU A 1 277 ? 27.578 -18.066 8.346 1.00 47.47 277 GLU A N 1
ATOM 2145 C CA . GLU A 1 277 ? 27.318 -16.710 7.824 1.00 47.47 277 GLU A CA 1
ATOM 2146 C C . GLU A 1 277 ? 26.252 -16.700 6.716 1.00 47.47 277 GLU A C 1
ATOM 2148 O O . GLU A 1 277 ? 25.533 -15.709 6.545 1.00 47.47 277 GLU A O 1
ATOM 2153 N N . ASN A 1 278 ? 26.118 -17.809 5.980 1.00 47.19 278 ASN A N 1
ATOM 2154 C CA . ASN A 1 278 ? 25.060 -17.988 4.987 1.00 47.19 278 ASN A CA 1
ATOM 2155 C C . ASN A 1 278 ? 23.685 -18.135 5.646 1.00 47.19 278 ASN A C 1
ATOM 2157 O O . ASN A 1 278 ? 22.725 -17.513 5.188 1.00 47.19 278 ASN A O 1
ATOM 2161 N N . GLU A 1 279 ? 23.586 -18.909 6.729 1.00 47.50 279 GLU A N 1
ATOM 2162 C CA . GLU A 1 279 ? 22.333 -19.066 7.477 1.00 47.50 279 GLU A CA 1
ATOM 2163 C C . GLU A 1 279 ? 21.913 -17.755 8.158 1.00 47.50 279 GLU A C 1
ATOM 2165 O O . GLU A 1 279 ? 20.747 -17.369 8.066 1.00 47.50 279 GLU A O 1
ATOM 2170 N N . GLU A 1 280 ? 22.850 -16.997 8.740 1.00 44.62 280 GLU A N 1
ATOM 2171 C CA . GLU A 1 280 ? 22.542 -15.692 9.344 1.00 44.62 280 GLU A CA 1
ATOM 2172 C C . GLU A 1 280 ? 22.070 -14.642 8.327 1.00 44.62 280 GLU A C 1
ATOM 2174 O O . GLU A 1 280 ? 21.240 -13.787 8.655 1.00 44.62 280 GLU A O 1
ATOM 2179 N N . ARG A 1 281 ? 22.595 -14.661 7.095 1.00 47.84 281 ARG A N 1
ATOM 2180 C CA . ARG A 1 281 ? 22.189 -13.709 6.048 1.00 47.84 281 ARG A CA 1
ATOM 2181 C C . ARG A 1 281 ? 20.881 -14.099 5.367 1.00 47.84 281 ARG A C 1
ATOM 2183 O O . ARG A 1 281 ? 20.064 -13.209 5.132 1.00 47.84 281 ARG A O 1
ATOM 2190 N N . LEU A 1 282 ? 20.638 -15.389 5.124 1.00 38.44 282 LEU A N 1
ATOM 2191 C CA . LEU A 1 282 ? 19.329 -15.878 4.671 1.00 38.44 282 LEU A CA 1
ATOM 2192 C C . LEU A 1 282 ? 18.240 -15.554 5.700 1.00 38.44 282 LEU A C 1
ATOM 2194 O O . LEU A 1 282 ? 17.177 -15.064 5.328 1.00 38.44 282 LEU A O 1
ATOM 2198 N N . ALA A 1 283 ? 18.543 -15.712 6.991 1.00 37.59 283 ALA A N 1
ATOM 2199 C CA . ALA A 1 283 ? 17.632 -15.332 8.064 1.00 37.59 283 ALA A CA 1
ATOM 2200 C C . ALA A 1 283 ? 17.318 -13.824 8.075 1.00 37.59 283 ALA A C 1
ATOM 2202 O O . ALA A 1 283 ? 16.190 -13.448 8.367 1.00 37.59 283 ALA A O 1
ATOM 2203 N N . LYS A 1 284 ? 18.273 -12.951 7.721 1.00 33.09 284 LYS A N 1
ATOM 2204 C CA . LYS A 1 284 ? 18.060 -11.489 7.669 1.00 33.09 284 LYS A CA 1
ATOM 2205 C C . LYS A 1 284 ? 17.300 -11.020 6.427 1.00 33.09 284 LYS A C 1
ATOM 2207 O O . LYS A 1 284 ? 16.533 -10.072 6.535 1.00 33.09 284 LYS A O 1
ATOM 2212 N N . ALA A 1 285 ? 17.487 -11.671 5.280 1.00 31.86 285 ALA A N 1
ATOM 2213 C CA . ALA A 1 285 ? 16.759 -11.343 4.051 1.00 31.86 285 ALA A CA 1
ATOM 2214 C C . ALA A 1 285 ? 15.278 -11.771 4.096 1.00 31.86 285 ALA A C 1
ATOM 2216 O O . ALA A 1 285 ? 14.468 -11.222 3.365 1.00 31.86 285 ALA A O 1
ATOM 2217 N N . TRP A 1 286 ? 14.926 -12.733 4.957 1.00 28.27 286 TRP A N 1
ATOM 2218 C CA . TRP A 1 286 ? 13.555 -13.241 5.115 1.00 28.27 286 TRP A CA 1
ATOM 2219 C C . TRP A 1 286 ? 12.845 -12.697 6.369 1.00 28.27 286 TRP A C 1
ATOM 2221 O O . TRP A 1 286 ? 11.677 -13.010 6.594 1.00 28.27 286 TRP A O 1
ATOM 2231 N N . ALA A 1 287 ? 13.548 -11.910 7.194 1.00 25.59 287 ALA A N 1
A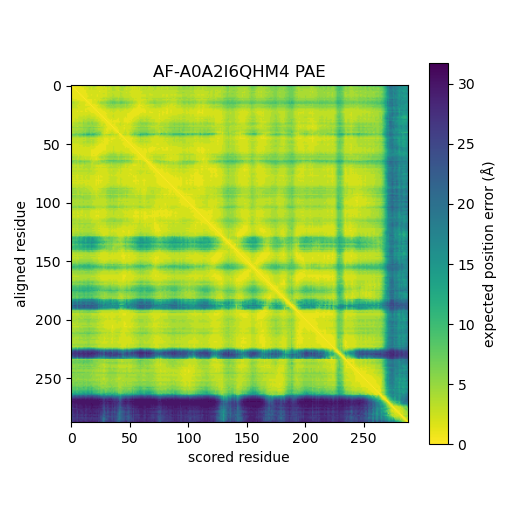TOM 2232 C CA . ALA A 1 287 ? 13.037 -11.316 8.434 1.00 25.59 287 ALA A CA 1
ATOM 2233 C C . ALA A 1 287 ? 12.781 -9.795 8.347 1.00 25.59 287 ALA A C 1
ATOM 2235 O O . ALA A 1 287 ? 12.533 -9.166 9.378 1.00 25.59 287 ALA A O 1
ATOM 2236 N N . LEU A 1 288 ? 12.840 -9.212 7.146 1.00 29.48 288 LEU A N 1
ATOM 2237 C CA . LEU A 1 288 ? 12.389 -7.850 6.827 1.00 29.48 288 LEU A CA 1
ATOM 2238 C C . LEU A 1 288 ? 11.191 -7.921 5.875 1.00 29.48 288 LEU A C 1
ATOM 2240 O O . LEU A 1 288 ? 10.362 -6.989 5.948 1.00 29.48 288 LEU A O 1
#

Radius of gyration: 21.47 Å; Cα contacts (8 Å, |Δi|>4): 385; chains: 1; bounding box: 56×43×55 Å

Nearest PDB structures (foldseek):
  4ang-assembly1_A  TM=3.229E-01  e=4.687E-02  Pseudomonas phage PRR1
  6yfh-assembly1_AA  TM=3.042E-01  e=1.297E+00  Leviviridae sp.
  3fdc-assembly1_B-2  TM=4.496E-01  e=7.681E+00  Gallus gallus
  6yfm-assembly1_AA  TM=2.775E-01  e=2.211E+00  Leviviridae sp.

Secondary structure (DSSP, 8-state):
-HHHHHHHHHHHS-HHHHTT--EEEE-S----TTGGG--SS-SS--HHHH---EEEE-TT-SS----S---S---GGGHHHHHHHHHTTT--TT--HHHHHHHTTS--HHHHHH-TTS---SEEEEEEE----TTT-TT---SEEEEEEEEEE-TTS-EEEEEEEEEE-BPPP-TT--S--B---TT-TTT-EEEEEETTSTTTTTT----TTSHHHHHHHHHHH--SS-----HIIIIITPPPPGGGHHHHHHHHHHHHHHHHHHSS----S-HHHHHHHHHHHS--

Sequence (288 aa):
MVDGHIGTFMSQYPADLLNDTIFIFTSDHGEYGSSHGLQGKGASIYEEGILVPFVVYDPGHRMFNSSGTRNQLCSSVDLLPMIVSMGHGGTKDWMTGDYGQLYGNRCDLLNILRNPNASGRDYAFHTTDEFVPEAANYLKTPLHVIGQISMQKGTDNNLYKQKLGVYTTWKPYVEGQTQATVLNDPNNPHVTEVEFYDYRTPGGAKETDNTSTSPEARAALQLLMGSPIDEILPQLASELQRPLPATYQSAQAASYAALRWYEINANNPVILTSAEENEERLAKAWAL

Foldseek 3Di:
DVVVVVVVCVVPPDPVCLQVDKDKDKDPWAFCVCPVPDTGEAPDDACRTHPMDIDIDNPNCQLADDDDDADADFHPLLVVQQVVCVVVSNDNPVCDDLNVLSPVPHFSVSVCRHDSPDHHDQKDKDWDADDDDCVRVVVVWARTKIKIWGWDQDPVRDIFIKIKIKGAYWDPDDPPDQAIDTDDDVPDCNGIPMWMAGCVDPCSVSSNDTPCVDPVNVVLSCQARNDPPDPNCRPCCSPVVPQRRPVCSVVSSVVRVVVVVCVVPVPDCPPDPDPVVVVVVVCVVVVD